Protein AF-0000000079570260 (afdb_homodimer)

Foldseek 3Di:
DPPPPAPPFKAKEKEFEPPDDPVLVVVFCVQQQVQVCVVCVSQWDDWDADPVRDIHDTGGNDDYFYWYDHQVLQLQLVVLQVVVVWDKDFDAPCVVVDDDDVVRVVVVVVDDSNPTRTRMMITMDTPVSNCVSCPPIGGDD/DPPLQAPPFKAKEKEFEPPDDPVLVVVFCVQQQVQVCVVCVSQWDDWDADPVRDTHDTGGNDDYFYWYDHQVLQLQLVVLQVVVVWDKDFDAPCVVVDDDDVVRVVVVVVDDSNPTRTRMMITMDTPVSNCVSCPPIGGDD

Solvent-accessible surface area (backbone atoms only — not comparable to full-atom values): 14491 Å² total; per-residue (Å²): 131,82,69,71,85,52,77,86,51,54,39,42,37,36,40,31,35,62,87,59,54,62,41,56,49,43,49,46,38,28,39,20,27,14,7,53,26,57,73,35,62,86,49,43,46,62,63,32,40,29,46,66,68,48,76,32,42,30,24,55,30,55,67,67,47,56,27,28,30,54,60,70,53,47,54,50,30,51,53,44,33,59,73,70,66,39,48,37,17,72,38,43,60,69,46,77,79,44,81,41,41,70,57,37,38,48,56,44,31,71,31,40,68,90,67,56,56,60,41,33,39,18,40,35,37,48,38,70,60,52,54,63,33,49,62,90,50,38,74,47,101,132,83,70,69,90,51,77,86,51,55,39,43,36,36,40,31,34,63,90,58,54,63,40,56,50,43,48,47,37,29,40,22,25,14,8,52,27,57,72,35,62,87,47,43,47,62,62,32,40,28,47,66,67,49,76,32,43,31,25,54,33,53,69,68,47,54,27,28,29,54,60,70,55,48,54,49,30,50,52,44,31,58,73,70,67,40,50,38,17,74,38,42,60,67,44,77,78,44,81,42,42,69,57,36,39,49,57,45,31,71,31,40,68,91,66,56,56,60,42,31,38,17,41,36,35,49,40,68,59,51,54,63,32,49,62,88,50,38,74,47,101

Sequence (282 aa):
MDEPRFPTNHKLVVVLREGLAGWQALNATAFLSSGLAAGRPDLIGEEYVDGSDQRYLAVFGQPVMVMSAPADLLRTIRERAVGRGLGVSIFIDDIFATGNDTDNRAAVAAVPSEALSIVGLGLVGPKNAVDKTTKGAQLYRMDEPRFPTNHKLVVVLREGLAGWQALNATAFLSSGLAAGRPDLIGEEYVDGSDQRYLAVFGQPVMVMSAPADLLRTIRERAVGRGLGVSIFIDDIFATGNDTDNRAAVAAVPSEALSIVGLGLVGPKNAVDKTTKGAQLYR

pLDDT: mean 94.76, std 12.57, range [26.16, 99.0]

Organism: NCBI:txid1891644

Structure (mmCIF, N/CA/C/O backbone):
data_AF-0000000079570260-model_v1
#
loop_
_entity.id
_entity.type
_entity.pdbx_description
1 polymer 'DUF2000 family protein'
#
loop_
_atom_site.group_PDB
_atom_site.id
_atom_site.type_symbol
_atom_site.label_atom_id
_atom_site.label_alt_id
_atom_site.label_comp_id
_atom_site.label_asym_id
_atom_site.label_entity_id
_atom_site.label_seq_id
_atom_site.pdbx_PDB_ins_code
_atom_site.Cartn_x
_atom_site.Cartn_y
_atom_site.Cartn_z
_atom_site.occupancy
_atom_site.B_iso_or_equiv
_atom_site.auth_seq_id
_atom_site.auth_comp_id
_atom_site.auth_asym_id
_atom_site.auth_atom_id
_atom_site.pdbx_PDB_model_num
ATOM 1 N N . MET A 1 1 ? -29.516 13.93 -2.547 1 26.16 1 MET A N 1
ATOM 2 C CA . MET A 1 1 ? -28.906 12.672 -2.117 1 26.16 1 MET A CA 1
ATOM 3 C C . MET A 1 1 ? -27.609 12.422 -2.855 1 26.16 1 MET A C 1
ATOM 5 O O . MET A 1 1 ? -27.594 12.305 -4.082 1 26.16 1 MET A O 1
ATOM 9 N N . ASP A 1 2 ? -26.359 12.969 -2.484 1 33.72 2 ASP A N 1
ATOM 10 C CA . ASP A 1 2 ? -25.109 13.219 -3.197 1 33.72 2 ASP A CA 1
ATOM 11 C C . ASP A 1 2 ? -24.562 11.93 -3.809 1 33.72 2 ASP A C 1
ATOM 13 O O . ASP A 1 2 ? -24.5 10.898 -3.139 1 33.72 2 ASP A O 1
ATOM 17 N N . GLU A 1 3 ? -24.734 11.695 -5.078 1 38.88 3 GLU A N 1
ATOM 18 C CA . GLU A 1 3 ? -24.266 10.555 -5.855 1 38.88 3 GLU A CA 1
ATOM 19 C C . GLU A 1 3 ? -22.891 10.102 -5.379 1 38.88 3 GLU A C 1
ATOM 21 O O . GLU A 1 3 ? -22.016 10.922 -5.117 1 38.88 3 GLU A O 1
ATOM 26 N N . PRO A 1 4 ? -22.797 8.883 -4.867 1 46.62 4 PRO A N 1
ATOM 27 C CA . PRO A 1 4 ? -21.5 8.414 -4.387 1 46.62 4 PRO A CA 1
ATOM 28 C C . PRO A 1 4 ? -20.375 8.688 -5.375 1 46.62 4 PRO A C 1
ATOM 30 O O . PRO A 1 4 ? -20.547 8.5 -6.582 1 46.62 4 PRO A O 1
ATOM 33 N N . ARG A 1 5 ? -19.609 9.719 -5.238 1 45.75 5 ARG A N 1
ATOM 34 C CA . ARG A 1 5 ? -18.578 10.211 -6.152 1 45.75 5 ARG A CA 1
ATOM 35 C C . ARG A 1 5 ? -17.781 9.062 -6.754 1 45.75 5 ARG A C 1
ATOM 37 O O . ARG A 1 5 ? -17.141 9.227 -7.797 1 45.75 5 ARG A O 1
ATOM 44 N N . PHE A 1 6 ? -17.531 8.008 -6.062 1 52.09 6 PHE A N 1
ATOM 45 C CA . PHE A 1 6 ? -16.812 6.875 -6.641 1 52.09 6 PHE A CA 1
ATOM 46 C C . PHE A 1 6 ? -17.781 5.766 -7.043 1 52.09 6 PHE A C 1
ATOM 48 O O . PHE A 1 6 ? -18.844 5.613 -6.445 1 52.09 6 PHE A O 1
ATOM 55 N N . PRO A 1 7 ? -17.625 5.195 -8.258 1 52.25 7 PRO A N 1
ATOM 56 C CA . PRO A 1 7 ? -18.484 4.043 -8.578 1 52.25 7 PRO A CA 1
ATOM 57 C C . PRO A 1 7 ? -18.547 3.027 -7.441 1 52.25 7 PRO A C 1
ATOM 59 O O . PRO A 1 7 ? -17.5 2.598 -6.93 1 52.25 7 PRO A O 1
ATOM 62 N N . THR A 1 8 ? -19.578 3.062 -6.609 1 62.19 8 THR A N 1
ATOM 63 C CA . THR A 1 8 ? -19.891 2.107 -5.551 1 62.19 8 THR A CA 1
ATOM 64 C C . THR A 1 8 ? -19.875 0.679 -6.09 1 62.19 8 THR A C 1
ATOM 66 O O . THR A 1 8 ? -20.172 -0.267 -5.359 1 62.19 8 THR A O 1
ATOM 69 N N . ASN A 1 9 ? -19.25 0.614 -7.266 1 82.75 9 ASN A N 1
ATOM 70 C CA . ASN A 1 9 ? -19.406 -0.7 -7.879 1 82.75 9 ASN A CA 1
ATOM 71 C C . ASN A 1 9 ? -18.109 -1.485 -7.879 1 82.75 9 ASN A C 1
ATOM 73 O O . ASN A 1 9 ? -18.078 -2.645 -8.297 1 82.75 9 ASN A O 1
ATOM 77 N N . HIS A 1 10 ? -17 -0.822 -7.328 1 92.5 10 HIS A N 1
ATOM 78 C CA . HIS A 1 10 ? -15.766 -1.589 -7.238 1 92.5 10 HIS A CA 1
ATOM 79 C C . HIS A 1 10 ? -15.266 -1.665 -5.801 1 92.5 10 HIS A C 1
ATOM 81 O O . HIS A 1 10 ? -15.602 -0.814 -4.977 1 92.5 10 HIS A O 1
ATOM 87 N N . LYS A 1 11 ? -14.594 -2.719 -5.594 1 96.06 11 LYS A N 1
ATOM 88 C CA . LYS A 1 11 ? -14.062 -3.004 -4.27 1 96.06 11 LYS A CA 1
ATOM 89 C C . LYS A 1 11 ? -12.562 -3.301 -4.332 1 96.06 11 LYS A C 1
ATOM 91 O O . LYS A 1 11 ? -12.102 -3.982 -5.246 1 96.06 11 LYS A O 1
ATOM 96 N N . LEU A 1 12 ? -11.742 -2.719 -3.391 1 98.25 12 LEU A N 1
ATOM 97 C CA . LEU A 1 12 ? -10.32 -2.971 -3.211 1 98.25 12 LEU A CA 1
ATOM 98 C C . LEU A 1 12 ? -10.07 -3.854 -1.993 1 98.25 12 LEU A C 1
ATOM 100 O O . LEU A 1 12 ? -10.508 -3.529 -0.887 1 98.25 12 LEU A O 1
ATOM 104 N N . VAL A 1 13 ? -9.367 -4.969 -2.174 1 98.88 13 VAL A N 1
ATOM 105 C CA . VAL A 1 13 ? -9.055 -5.867 -1.068 1 98.88 13 VAL A CA 1
ATOM 106 C C . VAL A 1 13 ? -7.582 -6.277 -1.138 1 98.88 13 VAL A C 1
ATOM 108 O O . VAL A 1 13 ? -7.062 -6.562 -2.219 1 98.88 13 VAL A O 1
ATOM 111 N N . VAL A 1 14 ? -6.891 -6.285 -0.077 1 98.94 14 VAL A N 1
ATOM 112 C CA . VAL A 1 14 ? -5.598 -6.934 0.119 1 98.94 14 VAL A CA 1
ATOM 113 C C . VAL A 1 14 ? -5.758 -8.141 1.042 1 98.94 14 VAL A C 1
ATOM 115 O O . VAL A 1 14 ? -6.32 -8.023 2.135 1 98.94 14 VAL A O 1
ATOM 118 N N . VAL A 1 15 ? -5.383 -9.258 0.607 1 98.94 15 VAL A N 1
ATOM 119 C CA . VAL A 1 15 ? -5.414 -10.461 1.436 1 98.94 15 VAL A CA 1
ATOM 120 C C . VAL A 1 15 ? -3.988 -10.953 1.684 1 98.94 15 VAL A C 1
ATOM 122 O O . VAL A 1 15 ? -3.256 -11.258 0.739 1 98.94 15 VAL A O 1
ATOM 125 N N . LEU A 1 16 ? -3.6 -11.102 2.934 1 98.94 16 LEU A N 1
ATOM 126 C CA . LEU A 1 16 ? -2.252 -11.484 3.332 1 98.94 16 LEU A CA 1
ATOM 127 C C . LEU A 1 16 ? -2.246 -12.883 3.947 1 98.94 16 LEU A C 1
ATOM 129 O O . LEU A 1 16 ? -3.195 -13.273 4.633 1 98.94 16 LEU A O 1
ATOM 133 N N . ARG A 1 17 ? -1.159 -13.562 3.691 1 98.94 17 ARG A N 1
ATOM 134 C CA . ARG A 1 17 ? -0.981 -14.859 4.336 1 98.94 17 ARG A CA 1
ATOM 135 C C . ARG A 1 17 ? -0.91 -14.711 5.852 1 98.94 17 ARG A C 1
ATOM 137 O O . ARG A 1 17 ? -0.261 -13.797 6.363 1 98.94 17 ARG A O 1
ATOM 144 N N . GLU A 1 18 ? -1.527 -15.594 6.547 1 98.62 18 GLU A N 1
ATOM 145 C CA . GLU A 1 18 ? -1.433 -15.633 8.008 1 98.62 18 GLU A CA 1
ATOM 146 C C . GLU A 1 18 ? 0.002 -15.891 8.453 1 98.62 18 GLU A C 1
ATOM 148 O O . GLU A 1 18 ? 0.759 -16.578 7.773 1 98.62 18 GLU A O 1
ATOM 153 N N . GLY A 1 19 ? 0.368 -15.328 9.57 1 97.5 19 GLY A N 1
ATOM 154 C CA . GLY A 1 19 ? 1.623 -15.68 10.219 1 97.5 19 GLY A CA 1
ATOM 155 C C . GLY A 1 19 ? 2.795 -14.844 9.734 1 97.5 19 GLY A C 1
ATOM 156 O O . GLY A 1 19 ? 3.943 -15.109 10.102 1 97.5 19 GLY A O 1
ATOM 157 N N . LEU A 1 20 ? 2.572 -13.828 8.992 1 97.94 20 LEU A N 1
ATOM 158 C CA . LEU A 1 20 ? 3.65 -12.969 8.516 1 97.94 20 LEU A CA 1
ATOM 159 C C . LEU A 1 20 ? 4.199 -12.109 9.648 1 97.94 20 LEU A C 1
ATOM 161 O O . LEU A 1 20 ? 3.438 -11.625 10.492 1 97.94 20 LEU A O 1
ATOM 165 N N . ALA A 1 21 ? 5.531 -11.898 9.633 1 97.19 21 ALA A N 1
ATOM 166 C CA . ALA A 1 21 ? 6.082 -10.828 10.469 1 97.19 21 ALA A CA 1
ATOM 167 C C . ALA A 1 21 ? 5.52 -9.469 10.055 1 97.19 21 ALA A C 1
ATOM 169 O O . ALA A 1 21 ? 5.121 -9.273 8.898 1 97.19 21 ALA A O 1
ATOM 170 N N . GLY A 1 22 ? 5.461 -8.484 10.992 1 96.88 22 GLY A N 1
ATOM 171 C CA . GLY A 1 22 ? 4.914 -7.168 10.727 1 96.88 22 GLY A CA 1
ATOM 172 C C . GLY A 1 22 ? 5.512 -6.508 9.492 1 96.88 22 GLY A C 1
ATOM 173 O O . GLY A 1 22 ? 4.781 -6.016 8.633 1 96.88 22 GLY A O 1
ATOM 174 N N . TRP A 1 23 ? 6.828 -6.504 9.43 1 97.12 23 TRP A N 1
ATOM 175 C CA . TRP A 1 23 ? 7.504 -5.844 8.32 1 97.12 23 TRP A CA 1
ATOM 176 C C . TRP A 1 23 ? 7.172 -6.531 6.996 1 97.12 23 TRP A C 1
ATOM 178 O O . TRP A 1 23 ? 7.074 -5.875 5.957 1 97.12 23 TRP A O 1
ATOM 188 N N . GLN A 1 24 ? 7.051 -7.848 6.973 1 98.12 24 GLN A N 1
ATOM 189 C CA . GLN A 1 24 ? 6.699 -8.586 5.758 1 98.12 24 GLN A CA 1
ATOM 190 C C . GLN A 1 24 ? 5.312 -8.188 5.262 1 98.12 24 GLN A C 1
ATOM 192 O O . GLN A 1 24 ? 5.121 -7.953 4.066 1 98.12 24 GLN A O 1
ATOM 197 N N . ALA A 1 25 ? 4.348 -8.156 6.207 1 98.69 25 ALA A N 1
ATOM 198 C CA . ALA A 1 25 ? 2.979 -7.777 5.871 1 98.69 25 ALA A CA 1
ATOM 199 C C . ALA A 1 25 ? 2.924 -6.363 5.297 1 98.69 25 ALA A C 1
ATOM 201 O O . ALA A 1 25 ? 2.232 -6.117 4.305 1 98.69 25 ALA A O 1
ATOM 202 N N . LEU A 1 26 ? 3.676 -5.496 5.871 1 98.81 26 LEU A N 1
ATOM 203 C CA . LEU A 1 26 ? 3.682 -4.105 5.438 1 98.81 26 LEU A CA 1
ATOM 204 C C . LEU A 1 26 ? 4.316 -3.967 4.059 1 98.81 26 LEU A C 1
ATOM 206 O O . LEU A 1 26 ? 3.791 -3.256 3.197 1 98.81 26 LEU A O 1
ATOM 210 N N . ASN A 1 27 ? 5.398 -4.605 3.793 1 98.19 27 ASN A N 1
ATOM 211 C CA . ASN A 1 27 ? 6.051 -4.566 2.488 1 98.19 27 ASN A CA 1
ATOM 212 C C . ASN A 1 27 ? 5.148 -5.129 1.395 1 98.19 27 ASN A C 1
ATOM 214 O O . ASN A 1 27 ? 4.949 -4.492 0.359 1 98.19 27 ASN A O 1
ATOM 218 N N . ALA A 1 28 ? 4.625 -6.273 1.65 1 98.81 28 ALA A N 1
ATOM 219 C CA . ALA A 1 28 ? 3.709 -6.871 0.684 1 98.81 28 ALA A CA 1
ATOM 220 C C . ALA A 1 28 ? 2.533 -5.941 0.397 1 98.81 28 ALA A C 1
ATOM 222 O O . ALA A 1 28 ? 2.156 -5.746 -0.761 1 98.81 28 ALA A O 1
ATOM 223 N N . THR A 1 29 ? 1.963 -5.375 1.468 1 98.94 29 THR A N 1
ATOM 224 C CA . THR A 1 29 ? 0.829 -4.469 1.318 1 98.94 29 THR A CA 1
ATOM 225 C C . THR A 1 29 ? 1.198 -3.281 0.438 1 98.94 29 THR A C 1
ATOM 227 O O . THR A 1 29 ? 0.415 -2.871 -0.422 1 98.94 29 THR A O 1
ATOM 230 N N . ALA A 1 30 ? 2.365 -2.74 0.663 1 98.88 30 ALA A N 1
ATOM 231 C CA . ALA A 1 30 ? 2.807 -1.604 -0.142 1 98.88 30 ALA A CA 1
ATOM 232 C C . ALA A 1 30 ? 2.842 -1.963 -1.625 1 98.88 30 ALA A C 1
ATOM 234 O O . ALA A 1 30 ? 2.279 -1.247 -2.457 1 98.88 30 ALA A O 1
ATOM 235 N N . PHE A 1 31 ? 3.428 -3.061 -1.997 1 98.81 31 PHE A N 1
ATOM 236 C CA . PHE A 1 31 ? 3.549 -3.484 -3.387 1 98.81 31 PHE A CA 1
ATOM 237 C C . PHE A 1 31 ? 2.182 -3.818 -3.973 1 98.81 31 PHE A C 1
ATOM 239 O O . PHE A 1 31 ? 1.839 -3.357 -5.062 1 98.81 31 PHE A O 1
ATOM 246 N N . LEU A 1 32 ? 1.412 -4.594 -3.232 1 98.94 32 LEU A N 1
ATOM 247 C CA . LEU A 1 32 ? 0.091 -4.988 -3.709 1 98.94 32 LEU A CA 1
ATOM 248 C C . LEU A 1 32 ? -0.778 -3.764 -3.977 1 98.94 32 LEU A C 1
ATOM 250 O O . LEU A 1 32 ? -1.44 -3.682 -5.012 1 98.94 32 LEU A O 1
ATOM 254 N N . SER A 1 33 ? -0.749 -2.818 -3.092 1 98.94 33 SER A N 1
ATOM 255 C CA . SER A 1 33 ? -1.555 -1.609 -3.219 1 98.94 33 SER A CA 1
ATOM 256 C C . SER A 1 33 ? -1.077 -0.746 -4.383 1 98.94 33 SER A C 1
ATOM 258 O O . SER A 1 33 ? -1.881 -0.082 -5.039 1 98.94 33 SER A O 1
ATOM 260 N N . SER A 1 34 ? 0.229 -0.729 -4.602 1 98.88 34 SER A N 1
ATOM 261 C CA . SER A 1 34 ? 0.742 0.024 -5.742 1 98.88 34 SER A CA 1
ATOM 262 C C . SER A 1 34 ? 0.159 -0.494 -7.055 1 98.88 34 SER A C 1
ATOM 264 O O . SER A 1 34 ? -0.178 0.292 -7.941 1 98.88 34 SER A O 1
ATOM 266 N N . GLY A 1 35 ? 0.102 -1.793 -7.176 1 98.81 35 GLY A N 1
ATOM 267 C CA . GLY A 1 35 ? -0.481 -2.389 -8.367 1 98.81 35 GLY A CA 1
ATOM 268 C C . GLY A 1 35 ? -1.947 -2.045 -8.547 1 98.81 35 GLY A C 1
ATOM 269 O O . GLY A 1 35 ? -2.385 -1.74 -9.656 1 98.81 35 GLY A O 1
ATOM 270 N N . LEU A 1 36 ? -2.709 -2.119 -7.445 1 98.81 36 LEU A N 1
ATOM 271 C CA . LEU A 1 36 ? -4.121 -1.762 -7.508 1 98.81 36 LEU A CA 1
ATOM 272 C C . LEU A 1 36 ? -4.297 -0.314 -7.953 1 98.81 36 LEU A C 1
ATOM 274 O O . LEU A 1 36 ? -5.117 -0.025 -8.828 1 98.81 36 LEU A O 1
ATOM 278 N N . ALA A 1 37 ? -3.512 0.564 -7.398 1 98.62 37 ALA A N 1
ATOM 279 C CA . ALA A 1 37 ? -3.594 1.987 -7.719 1 98.62 37 ALA A CA 1
ATOM 280 C C . ALA A 1 37 ? -3.193 2.246 -9.172 1 98.62 37 ALA A C 1
ATOM 282 O O . ALA A 1 37 ? -3.881 2.975 -9.891 1 98.62 37 ALA A O 1
ATOM 283 N N . ALA A 1 38 ? -2.104 1.691 -9.609 1 98.38 38 ALA A N 1
ATOM 284 C CA . ALA A 1 38 ? -1.61 1.886 -10.969 1 98.38 38 ALA A CA 1
ATOM 285 C C . ALA A 1 38 ? -2.559 1.262 -11.992 1 98.38 38 ALA A C 1
ATOM 287 O O . ALA A 1 38 ? -2.734 1.793 -13.094 1 98.38 38 ALA A O 1
ATOM 288 N N . GLY A 1 39 ? -3.129 0.202 -11.641 1 97.81 39 GLY A N 1
ATOM 289 C CA . GLY A 1 39 ? -4.012 -0.519 -12.539 1 97.81 39 GLY A CA 1
ATOM 290 C C . GLY A 1 39 ? -5.395 0.1 -12.641 1 97.81 39 GLY A C 1
ATOM 291 O O . GLY A 1 39 ? -6.129 -0.166 -13.594 1 97.81 39 GLY A O 1
ATOM 292 N N . ARG A 1 40 ? -5.777 0.843 -11.641 1 97.12 40 ARG A N 1
ATOM 293 C CA . ARG A 1 40 ? -7.098 1.46 -11.602 1 97.12 40 ARG A CA 1
ATOM 294 C C . ARG A 1 40 ? -7 2.936 -11.227 1 97.12 40 ARG A C 1
ATOM 296 O O . ARG A 1 40 ? -7.504 3.348 -10.18 1 97.12 40 ARG A O 1
ATOM 303 N N . PRO A 1 41 ? -6.484 3.734 -12.18 1 96.69 41 PRO A N 1
ATOM 304 C CA . PRO A 1 41 ? -6.363 5.164 -11.883 1 96.69 41 PRO A CA 1
ATOM 305 C C . PRO A 1 41 ? -7.715 5.828 -11.617 1 96.69 41 PRO A C 1
ATOM 307 O O . PRO A 1 41 ? -7.777 6.859 -10.945 1 96.69 41 PRO A O 1
ATOM 310 N N . ASP A 1 42 ? -8.742 5.184 -12.117 1 95.5 42 ASP A N 1
ATOM 311 C CA . ASP A 1 42 ? -10.094 5.711 -11.93 1 95.5 42 ASP A CA 1
ATOM 312 C C . ASP A 1 42 ? -10.539 5.594 -10.477 1 95.5 42 ASP A C 1
ATOM 314 O O . ASP A 1 42 ? -11.516 6.223 -10.062 1 95.5 42 ASP A O 1
ATOM 318 N N . LEU A 1 43 ? -9.812 4.879 -9.656 1 96.06 43 LEU A N 1
ATOM 319 C CA . LEU A 1 43 ? -10.18 4.688 -8.258 1 96.06 43 LEU A CA 1
ATOM 320 C C . LEU A 1 43 ? -9.359 5.602 -7.348 1 96.06 43 LEU A C 1
ATOM 322 O O . LEU A 1 43 ? -9.477 5.527 -6.121 1 96.06 43 LEU A O 1
ATOM 326 N N . ILE A 1 44 ? -8.555 6.402 -7.926 1 97.62 44 ILE A N 1
ATOM 327 C CA . ILE A 1 44 ? -7.789 7.395 -7.18 1 97.62 44 ILE A CA 1
ATOM 328 C C . ILE A 1 44 ? -8.617 8.664 -6.996 1 97.62 44 ILE A C 1
ATOM 330 O O . ILE A 1 44 ? -9.273 9.125 -7.934 1 97.62 44 ILE A O 1
ATOM 334 N N . GLY A 1 45 ? -8.578 9.172 -5.824 1 97.44 45 GLY A N 1
ATOM 335 C CA . GLY A 1 45 ? -9.367 10.344 -5.488 1 97.44 45 GLY A CA 1
ATOM 336 C C . GLY A 1 45 ? -8.703 11.648 -5.898 1 97.44 45 GLY A C 1
ATOM 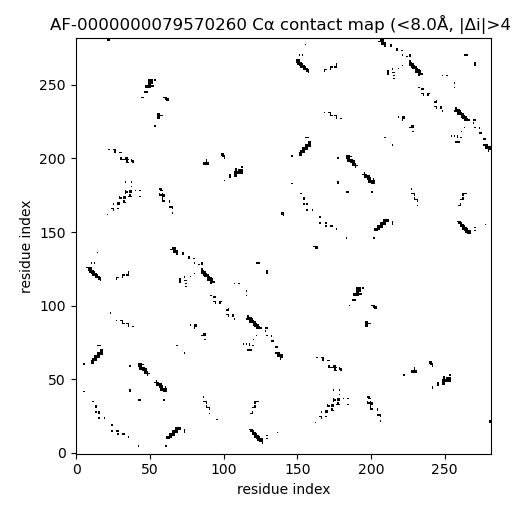337 O O . GLY A 1 45 ? -8.133 11.742 -6.988 1 97.44 45 GLY A O 1
ATOM 338 N N . GLU A 1 46 ? -8.891 12.656 -5.074 1 97.75 46 GLU A N 1
ATOM 339 C CA . GLU A 1 46 ? -8.312 13.977 -5.293 1 97.75 46 GLU A CA 1
ATOM 340 C C . GLU A 1 46 ? -7.18 14.258 -4.309 1 97.75 46 GLU A C 1
ATOM 342 O O . GLU A 1 46 ? -7.027 13.547 -3.314 1 97.75 46 GLU A O 1
ATOM 347 N N . GLU A 1 47 ? -6.43 15.219 -4.613 1 98.56 47 GLU A N 1
ATOM 348 C CA . GLU A 1 47 ? -5.332 15.625 -3.742 1 98.56 47 GLU A CA 1
ATOM 349 C C . GLU A 1 47 ? -5.848 16.047 -2.369 1 98.56 47 GLU A C 1
ATOM 351 O O . GLU A 1 47 ? -6.957 16.578 -2.25 1 98.56 47 GLU A O 1
ATOM 356 N N . TYR A 1 48 ? -5.016 15.812 -1.353 1 98.75 48 TYR A N 1
ATOM 357 C CA . TYR A 1 48 ? -5.297 16.297 -0.005 1 98.75 48 TYR A CA 1
ATOM 358 C C . TYR A 1 48 ? -4.691 17.672 0.22 1 98.75 48 TYR A C 1
ATOM 360 O O . TYR A 1 48 ? -3.572 17.938 -0.227 1 98.75 48 TYR A O 1
ATOM 368 N N . VAL A 1 49 ? -5.43 18.531 0.839 1 98.81 49 VAL A N 1
ATOM 369 C CA . VAL A 1 49 ? -4.965 19.859 1.244 1 98.81 49 VAL A CA 1
ATOM 370 C C . VAL A 1 49 ? -5.27 20.078 2.723 1 98.81 49 VAL A C 1
ATOM 372 O O . VAL A 1 49 ? -6.414 19.922 3.16 1 98.81 49 VAL A O 1
ATOM 375 N N . ASP A 1 50 ? -4.16 20.422 3.467 1 98.81 50 ASP A N 1
ATOM 376 C CA . ASP A 1 50 ? -4.434 20.594 4.891 1 98.81 50 ASP A CA 1
ATOM 377 C C . ASP A 1 50 ? -4.828 22.031 5.203 1 98.81 50 ASP A C 1
ATOM 379 O O . ASP A 1 50 ? -4.98 22.844 4.293 1 98.81 50 ASP A O 1
ATOM 383 N N . GLY A 1 51 ? -5.094 22.266 6.445 1 98.69 51 GLY A N 1
ATOM 384 C CA . GLY A 1 51 ? -5.594 23.562 6.867 1 98.69 51 GLY A CA 1
ATOM 385 C C . GLY A 1 51 ? -4.602 24.688 6.637 1 98.69 51 GLY A C 1
ATOM 386 O O . GLY A 1 51 ? -4.957 25.859 6.727 1 98.69 51 GLY A O 1
ATOM 387 N N . SER A 1 52 ? -3.383 24.422 6.383 1 98.69 52 SER A N 1
ATOM 388 C CA . SER A 1 52 ? -2.352 25.406 6.07 1 98.69 52 SER A CA 1
ATOM 389 C C . SER A 1 52 ? -2.096 25.484 4.57 1 98.69 52 SER A C 1
ATOM 391 O O . SER A 1 52 ? -1.046 25.969 4.137 1 98.69 52 SER A O 1
ATOM 393 N N . ASP A 1 53 ? -2.934 24.781 3.768 1 98.44 53 ASP A N 1
ATOM 394 C CA . ASP A 1 53 ? -2.926 24.781 2.309 1 98.44 53 ASP A CA 1
ATOM 395 C C . ASP A 1 53 ? -1.752 23.969 1.763 1 98.44 53 ASP A C 1
ATOM 397 O O . ASP A 1 53 ? -1.29 24.219 0.646 1 98.44 53 ASP A O 1
ATOM 401 N N . GLN A 1 54 ? -1.143 23.234 2.598 1 98.56 54 GLN A N 1
ATOM 402 C CA . GLN A 1 54 ? -0.158 22.266 2.098 1 98.56 54 GLN A CA 1
ATOM 403 C C . GLN A 1 54 ? -0.833 21.141 1.337 1 98.56 54 GLN A C 1
ATOM 405 O O . GLN A 1 54 ? -1.828 20.578 1.801 1 98.56 54 GLN A O 1
ATOM 410 N N . ARG A 1 55 ? -0.252 20.844 0.18 1 98.62 55 ARG A N 1
ATOM 411 C CA . ARG A 1 55 ? -0.852 19.844 -0.692 1 98.62 55 ARG A CA 1
ATOM 412 C C . ARG A 1 55 ? -0.137 18.5 -0.556 1 98.62 55 ARG A C 1
ATOM 414 O O . ARG A 1 55 ? 1.089 18.453 -0.436 1 98.62 55 ARG A O 1
ATOM 421 N N . TYR A 1 56 ? -0.853 17.438 -0.584 1 98.81 56 TYR A N 1
ATOM 422 C CA . TYR A 1 56 ? -0.396 16.047 -0.564 1 98.81 56 TYR A CA 1
ATOM 423 C C . TYR A 1 56 ? -0.984 15.266 -1.73 1 98.81 56 TYR A C 1
ATOM 425 O O . TYR A 1 56 ? -1.953 15.703 -2.355 1 98.81 56 TYR A O 1
ATOM 433 N N . LEU A 1 57 ? -0.421 14.188 -1.994 1 98.88 57 LEU A N 1
ATOM 434 C CA . LEU A 1 57 ? -0.817 13.344 -3.115 1 98.88 57 LEU A CA 1
ATOM 435 C C . LEU A 1 57 ? -2.236 12.82 -2.926 1 98.88 57 LEU A C 1
ATOM 437 O O . LEU A 1 57 ? -2.682 12.617 -1.795 1 98.88 57 LEU A O 1
ATOM 441 N N . ALA A 1 58 ? -2.945 12.594 -4.082 1 98.62 58 ALA A N 1
ATOM 442 C CA . ALA A 1 58 ? -4.199 11.844 -4.062 1 98.62 58 ALA A CA 1
ATOM 443 C C . ALA A 1 58 ? -3.953 10.367 -3.762 1 98.62 58 ALA A C 1
ATOM 445 O O . ALA A 1 58 ? -2.947 9.805 -4.195 1 98.62 58 ALA A O 1
ATOM 446 N N . VAL A 1 59 ? -4.828 9.766 -3.023 1 98.56 59 VAL A N 1
ATOM 447 C CA . VAL A 1 59 ? -4.754 8.344 -2.688 1 98.56 59 VAL A CA 1
ATOM 448 C C . VAL A 1 59 ? -6.051 7.648 -3.092 1 98.56 59 VAL A C 1
ATOM 450 O O . VAL A 1 59 ? -6.891 8.242 -3.775 1 98.56 59 VAL A O 1
ATOM 453 N N . PHE A 1 60 ? -6.18 6.34 -2.715 1 97.94 60 PHE A N 1
ATOM 454 C CA . PHE A 1 60 ? -7.41 5.617 -3.01 1 97.94 60 PHE A CA 1
ATOM 455 C C . PHE A 1 60 ? -8.633 6.438 -2.615 1 97.94 60 PHE A C 1
ATOM 457 O O . PHE A 1 60 ? -8.695 6.973 -1.505 1 97.94 60 PHE A O 1
ATOM 464 N N . GLY A 1 61 ? -9.594 6.543 -3.535 1 96.62 61 GLY A N 1
ATOM 465 C CA . GLY A 1 61 ? -10.836 7.246 -3.252 1 96.62 61 GLY A CA 1
ATOM 466 C C . GLY A 1 61 ? -11.875 6.367 -2.58 1 96.62 61 GLY A C 1
ATOM 467 O O . GLY A 1 61 ? -12.945 6.844 -2.209 1 96.62 61 GLY A O 1
ATOM 468 N N . GLN A 1 62 ? -11.539 5.125 -2.486 1 93.38 62 GLN A N 1
ATOM 469 C CA . GLN A 1 62 ? -12.383 4.133 -1.831 1 93.38 62 GLN A CA 1
ATOM 470 C C . GLN A 1 62 ? -11.609 3.377 -0.754 1 93.38 62 GLN A C 1
ATOM 472 O O . GLN A 1 62 ? -10.383 3.312 -0.793 1 93.38 62 GLN A O 1
ATOM 477 N N . PRO A 1 63 ? -12.398 2.771 0.223 1 94.81 63 PRO A N 1
ATOM 478 C CA . PRO A 1 63 ? -11.711 1.997 1.26 1 94.81 63 PRO A CA 1
ATOM 479 C C . PRO A 1 63 ? -10.992 0.772 0.701 1 94.81 63 PRO A C 1
ATOM 481 O O . PRO A 1 63 ? -11.367 0.262 -0.358 1 94.81 63 PRO A O 1
ATOM 484 N N . VAL A 1 64 ? -9.93 0.394 1.368 1 96.94 64 VAL A N 1
ATOM 485 C CA . VAL A 1 64 ? -9.266 -0.88 1.122 1 96.94 64 VAL A CA 1
ATOM 486 C C . VAL A 1 64 ? -9.531 -1.834 2.285 1 96.94 64 VAL A C 1
ATOM 488 O O . VAL A 1 64 ? -9.297 -1.487 3.445 1 96.94 64 VAL A O 1
ATOM 491 N N . MET A 1 65 ? -10.055 -2.959 1.979 1 97.38 65 MET A N 1
ATOM 492 C CA . MET A 1 65 ? -10.219 -3.99 2.998 1 97.38 65 MET A CA 1
ATOM 493 C C . MET A 1 65 ? -8.977 -4.871 3.088 1 97.38 65 MET A C 1
ATOM 495 O O . MET A 1 65 ? -8.531 -5.426 2.082 1 97.38 65 MET A O 1
ATOM 499 N N . VAL A 1 66 ? -8.375 -4.945 4.266 1 98.75 66 VAL A N 1
ATOM 500 C CA . VAL A 1 66 ? -7.215 -5.801 4.477 1 98.75 66 VAL A CA 1
ATOM 501 C C . VAL A 1 66 ? -7.629 -7.059 5.242 1 98.75 66 VAL A C 1
ATOM 503 O O . VAL A 1 66 ? -8.172 -6.969 6.348 1 98.75 66 VAL A O 1
ATOM 506 N N . MET A 1 67 ? -7.348 -8.18 4.637 1 98.88 67 MET A N 1
ATOM 507 C CA . MET A 1 67 ? -7.762 -9.469 5.18 1 98.88 67 MET A CA 1
ATOM 508 C C . MET A 1 67 ? -6.566 -10.414 5.312 1 98.88 67 MET A C 1
ATOM 510 O O . MET A 1 67 ? -5.465 -10.094 4.859 1 98.88 67 MET A O 1
ATOM 514 N N . SER A 1 68 ? -6.766 -11.516 5.973 1 98.88 68 SER A N 1
ATOM 515 C CA . SER A 1 68 ? -5.777 -12.586 6.074 1 98.88 68 SER A CA 1
ATOM 516 C C . SER A 1 68 ? -6.398 -13.945 5.758 1 98.88 68 SER A C 1
ATOM 518 O O . SER A 1 68 ? -7.605 -14.141 5.934 1 98.88 68 SER A O 1
ATOM 520 N N . ALA A 1 69 ? -5.652 -14.812 5.246 1 98.88 69 ALA A N 1
ATOM 521 C CA . ALA A 1 69 ? -6.07 -16.172 4.91 1 98.88 69 ALA A CA 1
ATOM 522 C C . ALA A 1 69 ? -4.898 -17.141 5.016 1 98.88 69 ALA A C 1
ATOM 524 O O . ALA A 1 69 ? -3.74 -16.75 4.852 1 98.88 69 ALA A O 1
ATOM 525 N N . PRO A 1 70 ? -5.172 -18.469 5.34 1 98.81 70 PRO A N 1
ATOM 526 C CA . PRO A 1 70 ? -4.105 -19.469 5.234 1 98.81 70 PRO A CA 1
ATOM 527 C C . PRO A 1 70 ? -3.637 -19.672 3.795 1 98.81 70 PRO A C 1
ATOM 529 O O . PRO A 1 70 ? -4.34 -19.297 2.852 1 98.81 70 PRO A O 1
ATOM 532 N N . ALA A 1 71 ? -2.502 -20.266 3.641 1 98.56 71 ALA A N 1
ATOM 533 C CA . ALA A 1 71 ? -1.823 -20.406 2.354 1 98.56 71 ALA A CA 1
ATOM 534 C C . ALA A 1 71 ? -2.713 -21.109 1.335 1 98.56 71 ALA A C 1
ATOM 536 O O . ALA A 1 71 ? -2.764 -20.719 0.167 1 98.56 71 ALA A O 1
ATOM 537 N N . ASP A 1 72 ? -3.371 -22.156 1.729 1 98.5 72 ASP A N 1
ATOM 538 C CA . ASP A 1 72 ? -4.199 -22.922 0.796 1 98.5 72 ASP A CA 1
ATOM 539 C C . ASP A 1 72 ? -5.379 -22.078 0.301 1 98.5 72 ASP A C 1
ATOM 541 O O . ASP A 1 72 ? -5.73 -22.125 -0.879 1 98.5 72 ASP A O 1
ATOM 545 N N . LEU A 1 73 ? -5.965 -21.328 1.207 1 98.81 73 LEU A N 1
ATOM 546 C CA . LEU A 1 73 ? -7.07 -20.469 0.797 1 98.81 73 LEU A CA 1
ATOM 547 C C . LEU A 1 73 ? -6.574 -19.344 -0.114 1 98.81 73 LEU A C 1
ATOM 549 O O . LEU A 1 73 ? -7.277 -18.938 -1.041 1 98.81 73 LEU A O 1
ATOM 553 N N . LEU A 1 74 ? -5.379 -18.797 0.085 1 98.88 74 LEU A N 1
ATOM 554 C CA . LEU A 1 74 ? -4.824 -17.781 -0.808 1 98.88 74 LEU A CA 1
ATOM 555 C C . LEU A 1 74 ? -4.719 -18.312 -2.232 1 98.88 74 LEU A C 1
ATOM 557 O O . LEU A 1 74 ? -4.988 -17.594 -3.193 1 98.88 74 LEU A O 1
ATOM 561 N N . ARG A 1 75 ? -4.281 -19.531 -2.371 1 98.62 75 ARG A N 1
ATOM 562 C CA . ARG A 1 75 ? -4.215 -20.141 -3.697 1 98.62 75 ARG A CA 1
ATOM 563 C C . ARG A 1 75 ? -5.594 -20.203 -4.34 1 98.62 75 ARG A C 1
ATOM 565 O O . ARG A 1 75 ? -5.754 -19.875 -5.516 1 98.62 75 ARG A O 1
ATOM 572 N N . THR A 1 76 ? -6.547 -20.594 -3.529 1 98.81 76 THR A N 1
ATOM 573 C CA . THR A 1 76 ? -7.93 -20.656 -3.996 1 98.81 76 THR A CA 1
ATOM 574 C C . THR A 1 76 ? -8.422 -19.281 -4.414 1 98.81 76 THR A C 1
ATOM 576 O O . THR A 1 76 ? -9.055 -19.125 -5.461 1 98.81 76 THR A O 1
ATOM 579 N N . ILE A 1 77 ? -8.164 -18.297 -3.592 1 98.94 77 ILE A N 1
ATOM 580 C CA . ILE A 1 77 ? -8.57 -16.922 -3.867 1 98.94 77 ILE A CA 1
ATOM 581 C C . ILE A 1 77 ? -7.938 -16.453 -5.176 1 98.94 77 ILE A C 1
ATOM 583 O O . ILE A 1 77 ? -8.602 -15.812 -5.996 1 98.94 77 ILE A O 1
ATOM 587 N N . ARG A 1 78 ? -6.664 -16.734 -5.344 1 98.88 78 ARG A N 1
ATOM 588 C CA . ARG A 1 78 ? -6.016 -16.375 -6.598 1 98.88 78 ARG A CA 1
ATOM 589 C C . ARG A 1 78 ? -6.746 -16.984 -7.789 1 98.88 78 ARG A C 1
ATOM 591 O O . ARG A 1 78 ? -7.043 -16.297 -8.766 1 98.88 78 ARG A O 1
ATOM 598 N N . GLU A 1 79 ? -7.012 -18.266 -7.73 1 98.62 79 GLU A N 1
ATOM 599 C CA . GLU A 1 79 ? -7.691 -18.969 -8.812 1 98.62 79 GLU A CA 1
ATOM 600 C C . GLU A 1 79 ? -9.055 -18.359 -9.102 1 98.62 79 GLU A C 1
ATOM 602 O O . GLU A 1 79 ? -9.406 -18.125 -10.258 1 98.62 79 GLU A O 1
ATOM 607 N N . ARG A 1 80 ? -9.797 -18.125 -8.07 1 98.81 80 ARG A N 1
ATOM 608 C CA . ARG A 1 80 ? -11.109 -17.516 -8.211 1 98.81 80 ARG A CA 1
ATOM 609 C C . ARG A 1 80 ? -11.008 -16.141 -8.867 1 98.81 80 ARG A C 1
ATOM 611 O O . ARG A 1 80 ? -11.789 -15.805 -9.758 1 98.81 80 ARG A O 1
ATOM 618 N N . ALA A 1 81 ? -10.07 -15.312 -8.398 1 98.88 81 ALA A N 1
ATOM 619 C CA . ALA A 1 81 ? -9.906 -13.945 -8.867 1 98.88 81 ALA A CA 1
ATOM 620 C C . ALA A 1 81 ? -9.594 -13.914 -10.359 1 98.88 81 ALA A C 1
ATOM 622 O O . ALA A 1 81 ? -10.203 -13.156 -11.117 1 98.88 81 ALA A O 1
ATOM 623 N N . VAL A 1 82 ? -8.617 -14.727 -10.766 1 98.38 82 VAL A N 1
ATOM 624 C CA . VAL A 1 82 ? -8.227 -14.812 -12.172 1 98.38 82 VAL A CA 1
ATOM 625 C C . VAL A 1 82 ? -9.406 -15.32 -13 1 98.38 82 VAL A C 1
ATOM 627 O O . VAL A 1 82 ? -9.688 -14.781 -14.078 1 98.38 82 VAL A O 1
ATOM 630 N N . GLY A 1 83 ? -10.07 -16.312 -12.5 1 98.06 83 GLY A N 1
ATOM 631 C CA . GLY A 1 83 ? -11.211 -16.875 -13.203 1 98.06 83 GLY A CA 1
ATOM 632 C C . GLY A 1 83 ? -12.336 -15.891 -13.406 1 98.06 83 GLY A C 1
ATOM 633 O O . GLY A 1 83 ? -13.07 -15.969 -14.398 1 98.06 83 GLY A O 1
ATOM 634 N N . ARG A 1 84 ? -12.5 -14.953 -12.539 1 97.88 84 ARG A N 1
ATOM 635 C CA . ARG A 1 84 ? -13.578 -13.977 -12.594 1 97.88 84 ARG A CA 1
ATOM 636 C C . ARG A 1 84 ? -13.133 -12.719 -13.336 1 97.88 84 ARG A C 1
ATOM 638 O O . ARG A 1 84 ? -13.898 -11.75 -13.438 1 97.88 84 ARG A O 1
ATOM 645 N N . GLY A 1 85 ? -11.867 -12.656 -13.758 1 97.94 85 GLY A N 1
ATOM 646 C CA . GLY A 1 85 ? -11.352 -11.531 -14.516 1 97.94 85 GLY A CA 1
ATOM 647 C C . GLY A 1 85 ? -11.078 -10.312 -13.656 1 97.94 85 GLY A C 1
ATOM 648 O O . GLY A 1 85 ? -11.125 -9.18 -14.141 1 97.94 85 GLY A O 1
ATOM 649 N N . LEU A 1 86 ? -10.883 -10.469 -12.383 1 98.56 86 LEU A N 1
ATOM 650 C CA . LEU A 1 86 ? -10.523 -9.359 -11.5 1 98.56 86 LEU A CA 1
ATOM 651 C C . LEU A 1 86 ? -9.117 -8.859 -11.797 1 98.56 86 LEU A C 1
ATOM 653 O O . LEU A 1 86 ? -8.312 -9.578 -12.391 1 98.56 86 LEU A O 1
ATOM 657 N N . GLY A 1 87 ? -8.844 -7.555 -11.484 1 98.62 87 GLY A N 1
ATOM 658 C CA . GLY A 1 87 ? -7.457 -7.133 -11.344 1 98.62 87 GLY A CA 1
ATOM 659 C C . GLY A 1 87 ? -6.762 -7.762 -10.148 1 98.62 87 GLY A C 1
ATOM 660 O O . GLY A 1 87 ? -7.301 -7.77 -9.039 1 98.62 87 GLY A O 1
ATOM 661 N N . VAL A 1 88 ? -5.586 -8.32 -10.422 1 98.94 88 VAL A N 1
ATOM 662 C CA . VAL A 1 88 ? -4.883 -9.039 -9.359 1 98.94 88 VAL A CA 1
ATOM 663 C C . VAL A 1 88 ? -3.426 -8.586 -9.305 1 98.94 88 VAL A C 1
ATOM 665 O O . VAL A 1 88 ? -2.709 -8.672 -10.305 1 98.94 88 VAL A O 1
ATOM 668 N N . SER A 1 89 ? -2.965 -8.102 -8.211 1 98.94 89 SER A N 1
ATOM 669 C CA . SER A 1 89 ? -1.54 -8.008 -7.91 1 98.94 89 SER A CA 1
ATOM 670 C C . SER A 1 89 ? -1.093 -9.156 -7.008 1 98.94 89 SER A C 1
ATOM 672 O O . SER A 1 89 ? -1.885 -9.672 -6.219 1 98.94 89 SER A O 1
ATOM 674 N N . ILE A 1 90 ? 0.161 -9.5 -7.082 1 98.94 90 ILE A N 1
ATOM 675 C CA . ILE A 1 90 ? 0.614 -10.695 -6.379 1 98.94 90 ILE A CA 1
ATOM 676 C C . ILE A 1 90 ? 1.978 -10.438 -5.742 1 98.94 90 ILE A C 1
ATOM 678 O O . ILE A 1 90 ? 2.795 -9.695 -6.297 1 98.94 90 ILE A O 1
ATOM 682 N N . PHE A 1 91 ? 2.232 -10.969 -4.602 1 98.88 91 PHE A N 1
ATOM 683 C CA . PHE A 1 91 ? 3.496 -10.992 -3.877 1 98.88 91 PHE A CA 1
ATOM 684 C C . PHE A 1 91 ? 3.795 -12.391 -3.355 1 98.88 91 PHE A C 1
ATOM 686 O O . PHE A 1 91 ? 2.986 -12.977 -2.631 1 98.88 91 PHE A O 1
ATOM 693 N N . ILE A 1 92 ? 4.945 -12.898 -3.748 1 98.88 92 ILE A N 1
ATOM 694 C CA . ILE A 1 92 ? 5.285 -14.25 -3.314 1 98.88 92 ILE A CA 1
ATOM 695 C C . ILE A 1 92 ? 6.535 -14.211 -2.436 1 98.88 92 ILE A C 1
ATOM 697 O O . ILE A 1 92 ? 7.238 -13.203 -2.396 1 98.88 92 ILE A O 1
ATOM 701 N N . ASP A 1 93 ? 6.887 -15.312 -1.747 1 98.62 93 ASP A N 1
ATOM 702 C CA . ASP A 1 93 ? 7.969 -15.406 -0.772 1 98.62 93 ASP A CA 1
ATOM 703 C C . ASP A 1 93 ? 9.305 -14.992 -1.389 1 98.62 93 ASP A C 1
ATOM 705 O O . ASP A 1 93 ? 10.086 -14.273 -0.76 1 98.62 93 ASP A O 1
ATOM 709 N N . ASP A 1 94 ? 9.555 -15.406 -2.602 1 97.62 94 ASP A N 1
ATOM 710 C CA . ASP A 1 94 ? 10.859 -15.227 -3.234 1 97.62 94 ASP A CA 1
ATOM 711 C C . ASP A 1 94 ? 11.172 -13.742 -3.422 1 97.62 94 ASP A C 1
ATOM 713 O O . ASP A 1 94 ? 12.336 -13.367 -3.568 1 97.62 94 ASP A O 1
ATOM 717 N N . ILE A 1 95 ? 10.156 -12.93 -3.422 1 97.38 95 ILE A N 1
ATOM 718 C CA . ILE A 1 95 ? 10.328 -11.508 -3.691 1 97.38 95 ILE A CA 1
ATOM 719 C C . ILE A 1 95 ? 11.031 -10.836 -2.512 1 97.38 95 ILE A C 1
ATOM 721 O O . ILE A 1 95 ? 1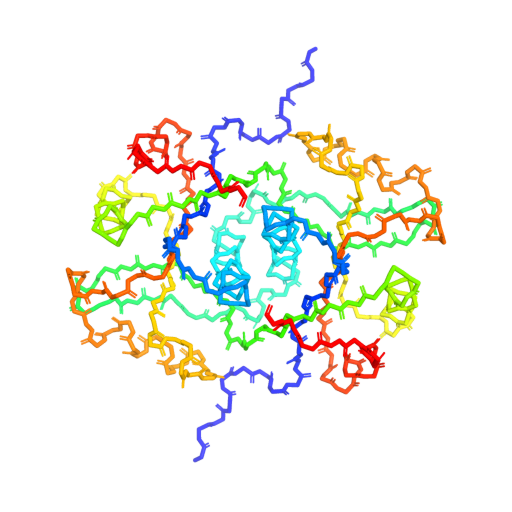1.742 -9.844 -2.686 1 97.38 95 ILE A O 1
ATOM 725 N N . PHE A 1 96 ? 10.914 -11.414 -1.289 1 96.56 96 PHE A N 1
ATOM 726 C CA . PHE A 1 96 ? 11.602 -10.852 -0.134 1 96.56 96 PHE A CA 1
ATOM 727 C C . PHE A 1 96 ? 13.117 -10.922 -0.316 1 96.56 96 PHE A C 1
ATOM 729 O O . PHE A 1 96 ? 13.859 -10.18 0.324 1 96.56 96 PHE A O 1
ATOM 736 N N . ALA A 1 97 ? 13.555 -11.812 -1.176 1 94.25 97 ALA A N 1
ATOM 737 C CA . ALA A 1 97 ? 14.984 -12.086 -1.309 1 94.25 97 ALA A CA 1
ATOM 738 C C . ALA A 1 97 ? 15.586 -11.336 -2.494 1 94.25 97 ALA A C 1
ATOM 740 O O . ALA A 1 97 ? 16.781 -11.445 -2.771 1 94.25 97 ALA A O 1
ATOM 741 N N . THR A 1 98 ? 14.719 -10.625 -3.215 1 90.88 98 THR A N 1
ATOM 742 C CA . THR A 1 98 ? 15.188 -9.875 -4.375 1 90.88 98 THR A CA 1
ATOM 743 C C . THR A 1 98 ? 15.133 -8.375 -4.109 1 90.88 98 THR A C 1
ATOM 745 O O . THR A 1 98 ? 14.625 -7.941 -3.074 1 90.88 98 THR A O 1
ATOM 748 N N . GLY A 1 99 ? 15.734 -7.594 -4.996 1 86.88 99 GLY A N 1
ATOM 749 C CA . GLY A 1 99 ? 15.828 -6.168 -4.73 1 86.88 99 GLY A CA 1
ATOM 750 C C . GLY A 1 99 ? 15.508 -5.312 -5.938 1 86.88 99 GLY A C 1
ATOM 751 O O . GLY A 1 99 ? 15.805 -4.117 -5.953 1 86.88 99 GLY A O 1
ATOM 752 N N . ASN A 1 100 ? 15.031 -6.004 -7.027 1 91.94 100 ASN A N 1
ATOM 753 C CA . ASN A 1 100 ? 14.688 -5.258 -8.234 1 91.94 100 ASN A CA 1
ATOM 754 C C . ASN A 1 100 ? 13.562 -5.934 -9.008 1 91.94 100 ASN A C 1
ATOM 756 O O . ASN A 1 100 ? 13.367 -7.145 -8.898 1 91.94 100 ASN A O 1
ATOM 760 N N . ASP A 1 101 ? 12.992 -5.137 -9.773 1 95.44 101 ASP A N 1
ATOM 761 C CA . ASP A 1 101 ? 11.773 -5.516 -10.477 1 95.44 101 ASP A CA 1
ATOM 762 C C . ASP A 1 101 ? 12.023 -6.703 -11.406 1 95.44 101 ASP A C 1
ATOM 764 O O . ASP A 1 101 ? 11.195 -7.613 -11.492 1 95.44 101 ASP A O 1
ATOM 768 N N . THR A 1 102 ? 13.086 -6.672 -12.141 1 96.38 102 THR A N 1
ATOM 769 C CA . THR A 1 102 ? 13.414 -7.742 -13.078 1 96.38 102 THR A CA 1
ATOM 770 C C . THR A 1 102 ? 13.5 -9.086 -12.359 1 96.38 102 THR A C 1
ATOM 772 O O . THR A 1 102 ? 12.883 -10.062 -12.789 1 96.38 102 THR A O 1
ATOM 775 N N . ASP A 1 103 ? 14.219 -9.094 -11.234 1 97.06 103 ASP A N 1
ATOM 776 C CA . ASP A 1 103 ? 14.375 -10.32 -10.469 1 97.06 103 ASP A CA 1
ATOM 777 C C . ASP A 1 103 ? 13.047 -10.75 -9.844 1 97.06 103 ASP A C 1
ATOM 779 O O . ASP A 1 103 ? 12.758 -11.945 -9.75 1 97.06 103 ASP A O 1
ATOM 783 N N . ASN A 1 104 ? 12.242 -9.828 -9.352 1 97.81 104 ASN A N 1
ATOM 784 C CA . ASN A 1 104 ? 10.93 -10.141 -8.812 1 97.81 104 ASN A CA 1
ATOM 785 C C . ASN A 1 104 ? 10.047 -10.844 -9.844 1 97.81 104 ASN A C 1
ATOM 787 O O . ASN A 1 104 ? 9.453 -11.883 -9.555 1 97.81 104 ASN A O 1
ATOM 791 N N . ARG A 1 105 ? 10 -10.289 -11.031 1 98.44 105 ARG A N 1
ATOM 792 C CA . ARG A 1 105 ? 9.18 -10.859 -12.102 1 98.44 105 ARG A CA 1
ATOM 793 C C . ARG A 1 105 ? 9.703 -12.227 -12.516 1 98.44 105 ARG A C 1
ATOM 795 O O . ARG A 1 105 ? 8.922 -13.133 -12.812 1 98.44 105 ARG A O 1
ATOM 802 N N . ALA A 1 106 ? 11 -12.352 -12.523 1 98.44 106 ALA A N 1
ATOM 803 C CA . ALA A 1 106 ? 11.594 -13.641 -12.867 1 98.44 106 ALA A CA 1
ATOM 804 C C . ALA A 1 106 ? 11.195 -14.719 -11.859 1 98.44 106 ALA A C 1
ATOM 806 O O . ALA A 1 106 ? 10.961 -15.867 -12.227 1 98.44 106 ALA A O 1
ATOM 807 N N . ALA A 1 107 ? 11.195 -14.344 -10.57 1 98.44 107 ALA A N 1
ATOM 808 C CA . ALA A 1 107 ? 10.797 -15.289 -9.523 1 98.44 107 ALA A CA 1
ATOM 809 C C . ALA A 1 107 ? 9.375 -15.781 -9.742 1 98.44 107 ALA A C 1
ATOM 811 O O . ALA A 1 107 ? 9.094 -16.984 -9.609 1 98.44 107 ALA A O 1
ATOM 812 N N . VAL A 1 108 ? 8.461 -14.922 -10.07 1 98.69 108 VAL A N 1
ATOM 813 C CA . VAL A 1 108 ? 7.066 -15.281 -10.305 1 98.69 108 VAL A CA 1
ATOM 814 C C . VAL A 1 108 ? 6.953 -16.125 -11.57 1 98.69 108 VAL A C 1
ATOM 816 O O . VAL A 1 108 ? 6.203 -17.094 -11.609 1 98.69 108 VAL A O 1
ATOM 819 N N . ALA A 1 109 ? 7.711 -15.781 -12.586 1 98.75 109 ALA A N 1
ATOM 820 C CA . ALA A 1 109 ? 7.668 -16.469 -13.875 1 98.75 109 ALA A CA 1
ATOM 821 C C . ALA A 1 109 ? 8.234 -17.875 -13.766 1 98.75 109 ALA A C 1
ATOM 823 O O . ALA A 1 109 ? 7.938 -18.734 -14.602 1 98.75 109 ALA A O 1
ATOM 824 N N . ALA A 1 110 ? 9.016 -18.109 -12.781 1 98.5 110 ALA A N 1
ATOM 825 C CA . ALA A 1 110 ? 9.75 -19.359 -12.648 1 98.5 110 ALA A CA 1
ATOM 826 C C . ALA A 1 110 ? 8.844 -20.484 -12.133 1 98.5 110 ALA A C 1
ATOM 828 O O . ALA A 1 110 ? 9.211 -21.656 -12.172 1 98.5 110 ALA A O 1
ATOM 829 N N . VAL A 1 111 ? 7.684 -20.172 -11.688 1 98.06 111 VAL A N 1
ATOM 830 C CA . VAL A 1 111 ? 6.863 -21.156 -11.008 1 98.06 111 VAL A CA 1
ATOM 831 C C . VAL A 1 111 ? 5.457 -21.172 -11.602 1 98.06 111 VAL A C 1
ATOM 833 O O . VAL A 1 111 ? 4.891 -20.109 -11.883 1 98.06 111 VAL A O 1
ATOM 836 N N . PRO A 1 112 ? 4.93 -22.375 -11.867 1 98.62 112 PRO A N 1
ATOM 837 C CA . PRO A 1 112 ? 3.541 -22.422 -12.32 1 98.62 112 PRO A CA 1
ATOM 838 C C . PRO A 1 112 ? 2.561 -21.875 -11.281 1 98.62 112 PRO A C 1
ATOM 840 O O . PRO A 1 112 ? 2.889 -21.812 -10.094 1 98.62 112 PRO A O 1
ATOM 843 N N . SER A 1 113 ? 1.345 -21.547 -11.68 1 98.38 113 SER A N 1
ATOM 844 C CA . SER A 1 113 ? 0.355 -20.891 -10.828 1 98.38 113 SER A CA 1
ATOM 845 C C . SER A 1 113 ? 0.131 -21.672 -9.539 1 98.38 113 SER A C 1
ATOM 847 O O . SER A 1 113 ? 0.06 -21.094 -8.461 1 98.38 113 SER A O 1
ATOM 849 N N . GLU A 1 114 ? 0.041 -22.969 -9.656 1 97.31 114 GLU A N 1
ATOM 850 C CA . GLU A 1 114 ? -0.345 -23.812 -8.531 1 97.31 114 GLU A CA 1
ATOM 851 C C . GLU A 1 114 ? 0.794 -23.953 -7.52 1 97.31 114 GLU A C 1
ATOM 853 O O . GLU A 1 114 ? 0.586 -24.406 -6.398 1 97.31 114 GLU A O 1
ATOM 858 N N . ALA A 1 115 ? 1.994 -23.547 -7.91 1 98.12 115 ALA A N 1
ATOM 859 C CA . ALA A 1 115 ? 3.166 -23.719 -7.055 1 98.12 115 ALA A CA 1
ATOM 860 C C . ALA A 1 115 ? 3.602 -22.391 -6.453 1 98.12 115 ALA A C 1
ATOM 862 O O . ALA A 1 115 ? 4.594 -22.328 -5.723 1 98.12 115 ALA A O 1
ATOM 863 N N . LEU A 1 116 ? 2.887 -21.344 -6.789 1 98.69 116 LEU A N 1
ATOM 864 C CA . LEU A 1 116 ? 3.223 -20.031 -6.23 1 98.69 116 LEU A CA 1
ATOM 865 C C . LEU A 1 116 ? 3.117 -20.047 -4.711 1 98.69 116 LEU A C 1
ATOM 867 O O . LEU A 1 116 ? 2.109 -20.5 -4.156 1 98.69 116 LEU A O 1
ATOM 871 N N . SER A 1 117 ? 4.195 -19.641 -3.998 1 98.69 117 SER A N 1
ATOM 872 C CA . SER A 1 117 ? 4.164 -19.406 -2.557 1 98.69 117 SER A CA 1
ATOM 873 C C . SER A 1 117 ? 3.668 -18 -2.234 1 98.69 117 SER A C 1
ATOM 875 O O . SER A 1 117 ? 4.465 -17.125 -1.916 1 98.69 117 SER A O 1
ATOM 877 N N . ILE A 1 118 ? 2.365 -17.875 -2.217 1 98.88 118 ILE A N 1
ATOM 878 C CA . ILE A 1 118 ? 1.738 -16.562 -2.186 1 98.88 118 ILE A CA 1
ATOM 879 C C . ILE A 1 118 ? 1.816 -15.992 -0.772 1 98.88 118 ILE A C 1
ATOM 881 O O . ILE A 1 118 ? 1.386 -16.625 0.19 1 98.88 118 ILE A O 1
ATOM 885 N N . VAL A 1 119 ? 2.395 -14.82 -0.666 1 98.94 119 VAL A N 1
ATOM 886 C CA . VAL A 1 119 ? 2.43 -14.031 0.558 1 98.94 119 VAL A CA 1
ATOM 887 C C . VAL A 1 119 ? 1.171 -13.172 0.651 1 98.94 119 VAL A C 1
ATOM 889 O O . VAL A 1 119 ? 0.605 -13 1.734 1 98.94 119 VAL A O 1
ATOM 892 N N . GLY A 1 120 ? 0.777 -12.609 -0.479 1 98.94 120 GLY A N 1
ATOM 893 C CA . GLY A 1 120 ? -0.425 -11.789 -0.502 1 98.94 120 GLY A CA 1
ATOM 894 C C . GLY A 1 120 ? -0.944 -11.531 -1.904 1 98.94 120 GLY A C 1
ATOM 895 O O . GLY A 1 120 ? -0.232 -11.758 -2.887 1 98.94 120 GLY A O 1
ATOM 896 N N . LEU A 1 121 ? -2.18 -11.086 -1.984 1 99 121 LEU A N 1
ATOM 897 C CA . LEU A 1 121 ? -2.887 -10.688 -3.197 1 99 121 LEU A CA 1
ATOM 898 C C . LEU A 1 121 ? -3.57 -9.344 -3.008 1 99 121 LEU A C 1
ATOM 900 O O . LEU A 1 121 ? -4.117 -9.062 -1.938 1 99 121 LEU A O 1
ATOM 904 N N . GLY A 1 122 ? -3.494 -8.523 -3.963 1 98.94 122 GLY A N 1
ATOM 905 C CA . GLY A 1 122 ? -4.414 -7.406 -4.129 1 98.94 122 GLY A CA 1
ATOM 906 C C . GLY A 1 122 ? -5.492 -7.668 -5.16 1 98.94 122 GLY A C 1
ATOM 907 O O . GLY A 1 122 ? -5.207 -8.164 -6.254 1 98.94 122 GLY A O 1
ATOM 908 N N . LEU A 1 123 ? -6.676 -7.34 -4.844 1 98.94 123 LEU A N 1
ATOM 909 C CA . LEU A 1 123 ? -7.812 -7.605 -5.723 1 98.94 123 LEU A CA 1
ATOM 910 C C . LEU A 1 123 ? -8.609 -6.328 -5.973 1 98.94 123 LEU A C 1
ATOM 912 O O . LEU A 1 123 ? -8.836 -5.539 -5.055 1 98.94 123 LEU A O 1
ATOM 916 N N . VAL A 1 124 ? -9.078 -6.18 -7.199 1 98.75 124 VAL A N 1
ATOM 917 C CA . VAL A 1 124 ? -9.961 -5.062 -7.516 1 98.75 124 VAL A CA 1
ATOM 918 C C . VAL A 1 124 ? -10.953 -5.477 -8.594 1 98.75 124 VAL A C 1
ATOM 920 O O . VAL A 1 124 ? -10.594 -6.176 -9.547 1 98.75 124 VAL A O 1
ATOM 923 N N . GLY A 1 125 ? -12.117 -5.141 -8.5 1 97.81 125 GLY A N 1
ATOM 924 C CA . GLY A 1 125 ? -13.195 -5.426 -9.43 1 97.81 125 GLY A CA 1
ATOM 925 C C . GLY A 1 125 ? -14.57 -5.18 -8.836 1 97.81 125 GLY A C 1
ATOM 926 O O . GLY A 1 125 ? -14.703 -4.5 -7.816 1 97.81 125 GLY A O 1
ATOM 927 N N . PRO A 1 126 ? -15.641 -5.668 -9.586 1 96.81 126 PRO A N 1
ATOM 928 C CA . PRO A 1 126 ? -16.984 -5.512 -9.047 1 96.81 126 PRO A CA 1
ATOM 929 C C . PRO A 1 126 ? -17.141 -6.078 -7.637 1 96.81 126 PRO A C 1
ATOM 931 O O . PRO A 1 126 ? -16.609 -7.152 -7.34 1 96.81 126 PRO A O 1
ATOM 934 N N . LYS A 1 127 ? -17.859 -5.34 -6.785 1 96.31 127 LYS A N 1
ATOM 935 C CA . LYS A 1 127 ? -17.984 -5.629 -5.359 1 96.31 127 LYS A CA 1
ATOM 936 C C . LYS A 1 127 ? -18.438 -7.07 -5.129 1 96.31 127 LYS A C 1
ATOM 938 O O . LYS A 1 127 ? -17.812 -7.801 -4.355 1 96.31 127 LYS A O 1
ATOM 943 N N . ASN A 1 128 ? -19.469 -7.5 -5.824 1 96.06 128 ASN A N 1
ATOM 944 C CA . ASN A 1 128 ? -19.984 -8.844 -5.637 1 96.06 128 ASN A CA 1
ATOM 945 C C . ASN A 1 128 ? -18.953 -9.906 -5.988 1 96.06 128 ASN A C 1
ATOM 947 O O . ASN A 1 128 ? -18.812 -10.906 -5.285 1 96.06 128 ASN A O 1
ATOM 951 N N . ALA A 1 129 ? -18.281 -9.703 -7.043 1 98.06 129 ALA A N 1
ATOM 952 C CA . ALA A 1 129 ? -17.25 -10.648 -7.477 1 98.06 129 ALA A CA 1
ATOM 953 C C . ALA A 1 129 ? -16.109 -10.719 -6.465 1 98.06 129 ALA A C 1
ATOM 955 O O . ALA A 1 129 ? -15.625 -11.812 -6.141 1 98.06 129 ALA A O 1
ATOM 956 N N . VAL A 1 130 ? -15.672 -9.594 -5.945 1 98.62 130 VAL A N 1
ATOM 957 C CA . VAL A 1 130 ? -14.578 -9.562 -4.977 1 98.62 130 VAL A CA 1
ATOM 958 C C . VAL A 1 130 ? -15.023 -10.234 -3.678 1 98.62 130 VAL A C 1
ATOM 960 O O . VAL A 1 130 ? -14.273 -11.016 -3.088 1 98.62 130 VAL A O 1
ATOM 963 N N . ASP A 1 131 ? -16.297 -9.977 -3.275 1 97.88 131 ASP A N 1
ATOM 964 C CA . ASP A 1 131 ? -16.828 -10.586 -2.059 1 97.88 131 ASP A CA 1
ATOM 965 C C . ASP A 1 131 ? -16.859 -12.109 -2.174 1 97.88 131 ASP A C 1
ATOM 967 O O . ASP A 1 131 ? -16.438 -12.82 -1.251 1 97.88 131 ASP A O 1
ATOM 971 N N . LYS A 1 132 ? -17.266 -12.586 -3.277 1 98.38 132 LYS A N 1
ATOM 972 C CA . LYS A 1 132 ? -17.312 -14.023 -3.508 1 98.38 132 LYS A CA 1
ATOM 973 C C . LYS A 1 132 ? -15.906 -14.625 -3.564 1 98.38 132 LYS A C 1
ATOM 975 O O . LYS A 1 132 ? -15.68 -15.734 -3.082 1 98.38 132 LYS A O 1
ATOM 980 N N . THR A 1 133 ? -15.023 -13.922 -4.141 1 98.81 133 THR A N 1
ATOM 981 C CA . THR A 1 133 ? -13.648 -14.367 -4.336 1 98.81 133 THR A CA 1
ATOM 982 C C . THR A 1 133 ? -12.938 -14.531 -2.996 1 98.81 133 THR A C 1
ATOM 984 O O . THR A 1 133 ? -12.125 -15.438 -2.826 1 98.81 133 THR A O 1
ATOM 987 N N . THR A 1 134 ? -13.25 -13.688 -2.006 1 98.88 134 THR A N 1
ATOM 988 C CA . THR A 1 134 ? -12.492 -13.648 -0.76 1 98.88 134 THR A CA 1
ATOM 989 C C . THR A 1 134 ? -13.219 -14.406 0.345 1 98.88 134 THR A C 1
ATOM 991 O O . THR A 1 134 ? -12.867 -14.281 1.521 1 98.88 134 THR A O 1
ATOM 994 N N . LYS A 1 135 ? -14.242 -15.117 -0.084 1 98.62 135 LYS A N 1
ATOM 995 C CA . LYS A 1 135 ? -14.969 -15.898 0.909 1 98.62 135 LYS A CA 1
ATOM 996 C C . LYS A 1 135 ? -14.023 -16.797 1.704 1 98.62 135 LYS A C 1
ATOM 998 O O . LYS A 1 135 ? -13.188 -17.484 1.126 1 98.62 135 LYS A O 1
ATOM 1003 N N . GLY A 1 136 ? -14.148 -16.781 3.08 1 98.69 136 GLY A N 1
ATOM 1004 C CA . GLY A 1 136 ? -13.328 -17.578 3.975 1 98.69 136 GLY A CA 1
ATOM 1005 C C . GLY A 1 136 ? -12.188 -16.797 4.594 1 98.69 136 GLY A C 1
ATOM 1006 O O . GLY A 1 136 ? -11.633 -17.203 5.621 1 98.69 136 GLY A O 1
ATOM 1007 N N . ALA A 1 137 ? -11.742 -15.758 3.926 1 98.75 137 ALA A N 1
ATOM 1008 C CA . ALA A 1 137 ? -10.711 -14.891 4.504 1 98.75 137 ALA A CA 1
ATOM 1009 C C . ALA A 1 137 ? -11.266 -14.094 5.68 1 98.75 137 ALA A C 1
ATOM 1011 O O . ALA A 1 137 ? -12.477 -13.891 5.789 1 98.75 137 ALA A O 1
ATOM 1012 N N . GLN A 1 138 ? -10.352 -13.672 6.543 1 98.5 138 GLN A N 1
ATOM 1013 C CA . GLN A 1 138 ? -10.734 -12.938 7.742 1 98.5 138 GLN A CA 1
ATOM 1014 C C . GLN A 1 138 ? -10.195 -11.508 7.715 1 98.5 138 GLN A C 1
ATOM 1016 O O . GLN A 1 138 ? -9.102 -11.266 7.203 1 98.5 138 GLN A O 1
ATOM 1021 N N . LEU A 1 139 ? -11.008 -10.594 8.266 1 97.25 139 LEU A N 1
ATOM 1022 C CA . LEU A 1 139 ? -10.484 -9.242 8.414 1 97.25 139 LEU A CA 1
ATOM 1023 C C . LEU A 1 139 ? -9.195 -9.25 9.227 1 97.25 139 LEU A C 1
ATOM 1025 O O . LEU A 1 139 ? -9.086 -9.945 10.234 1 97.25 139 LEU A O 1
ATOM 1029 N N . TYR A 1 140 ? -8.258 -8.5 8.766 1 96.88 140 TYR A N 1
ATOM 1030 C CA . TYR A 1 140 ? -6.992 -8.445 9.492 1 96.88 140 TYR A CA 1
ATOM 1031 C C . TYR A 1 140 ? -7.172 -7.773 10.844 1 96.88 140 TYR A C 1
ATOM 1033 O O . TYR A 1 140 ? -7.883 -6.773 10.961 1 96.88 140 TYR A O 1
ATOM 1041 N N . ARG A 1 141 ? -6.641 -8.352 11.836 1 87.19 141 ARG A N 1
ATOM 1042 C CA . ARG A 1 141 ? -6.766 -7.793 13.18 1 87.19 141 ARG A CA 1
ATOM 1043 C C . ARG A 1 141 ? -5.426 -7.25 13.672 1 87.19 141 ARG A C 1
ATOM 1045 O O . ARG A 1 141 ? -4.367 -7.746 13.281 1 87.19 141 ARG A O 1
ATOM 1052 N N . MET B 1 1 ? 26.672 -4.121 -19 1 26.98 1 MET B N 1
ATOM 1053 C CA . MET B 1 1 ? 26.328 -3.656 -17.656 1 26.98 1 MET B CA 1
ATOM 1054 C C . MET B 1 1 ? 24.922 -3.061 -17.625 1 26.98 1 MET B C 1
ATOM 1056 O O . MET B 1 1 ? 24.656 -2.07 -18.312 1 26.98 1 MET B O 1
ATOM 1060 N N . ASP B 1 2 ? 23.766 -3.812 -17.516 1 34.19 2 ASP B N 1
ATOM 1061 C CA . ASP B 1 2 ? 22.359 -3.535 -17.859 1 34.19 2 ASP B CA 1
ATOM 1062 C C . ASP B 1 2 ? 21.859 -2.307 -17.109 1 34.19 2 ASP B C 1
ATOM 1064 O O . ASP B 1 2 ? 22.031 -2.197 -15.891 1 34.19 2 ASP B O 1
ATOM 1068 N N . GLU B 1 3 ? 21.812 -1.175 -17.734 1 41.06 3 GLU B N 1
ATOM 1069 C CA . GLU B 1 3 ? 21.297 0.089 -17.203 1 41.06 3 GLU B CA 1
ATOM 1070 C C . GLU B 1 3 ? 20.109 -0.139 -16.266 1 41.06 3 GLU B C 1
ATOM 1072 O O . GLU B 1 3 ? 19.219 -0.932 -16.562 1 41.06 3 GLU B O 1
ATOM 1077 N N . PRO B 1 4 ? 20.281 0.227 -15.008 1 48.91 4 PRO B N 1
ATOM 1078 C CA . PRO B 1 4 ? 19.172 0.026 -14.07 1 48.91 4 PRO B CA 1
ATOM 1079 C C . PRO B 1 4 ? 17.828 0.501 -14.625 1 48.91 4 PRO B C 1
ATOM 1081 O O . PRO B 1 4 ? 17.766 1.555 -15.266 1 48.91 4 PRO B O 1
ATOM 1084 N N . ARG B 1 5 ? 16.953 -0.36 -15.102 1 47.31 5 ARG B N 1
ATOM 1085 C CA . ARG B 1 5 ? 15.695 -0.083 -15.781 1 47.31 5 ARG B CA 1
ATOM 1086 C C . ARG B 1 5 ? 14.945 1.051 -15.094 1 47.31 5 ARG B C 1
ATOM 1088 O O . ARG B 1 5 ? 14.094 1.702 -15.711 1 47.31 5 ARG B O 1
ATOM 1095 N N . PHE B 1 6 ? 15.109 1.216 -13.828 1 54.22 6 PHE B N 1
ATOM 1096 C CA . PHE B 1 6 ? 14.43 2.307 -13.141 1 54.22 6 PHE B CA 1
ATOM 1097 C C . PHE B 1 6 ? 15.422 3.389 -12.734 1 54.22 6 PHE B C 1
ATOM 1099 O O . PHE B 1 6 ? 16.594 3.104 -12.492 1 54.22 6 PHE B O 1
ATOM 1106 N N . PRO B 1 7 ? 15.094 4.688 -12.961 1 53.06 7 PRO B N 1
ATOM 1107 C CA . PRO B 1 7 ? 16.016 5.707 -12.461 1 53.06 7 PRO B CA 1
ATOM 1108 C C . PRO B 1 7 ? 16.453 5.449 -11.016 1 53.06 7 PRO B C 1
ATOM 1110 O O . PRO B 1 7 ? 15.617 5.234 -10.141 1 53.06 7 PRO B O 1
ATOM 1113 N N . THR B 1 8 ? 17.625 4.965 -10.789 1 63.47 8 THR B N 1
ATOM 1114 C CA . THR B 1 8 ? 18.266 4.723 -9.5 1 63.47 8 THR B CA 1
ATOM 1115 C C . THR B 1 8 ? 18.328 6.004 -8.672 1 63.47 8 THR B C 1
ATOM 1117 O O . THR B 1 8 ? 18.844 6.008 -7.559 1 63.47 8 THR B O 1
ATOM 1120 N N . ASN B 1 9 ? 17.5 6.938 -9.172 1 84.06 9 ASN B N 1
ATOM 1121 C CA . ASN B 1 9 ? 17.703 8.219 -8.508 1 84.06 9 ASN B CA 1
ATOM 1122 C C . ASN B 1 9 ? 16.5 8.594 -7.637 1 84.06 9 ASN B C 1
ATOM 1124 O O . ASN B 1 9 ? 16.5 9.633 -6.984 1 84.06 9 ASN B O 1
ATOM 1128 N N . HIS B 1 10 ? 15.469 7.652 -7.586 1 92.81 10 HIS B N 1
ATOM 1129 C CA . HIS B 1 10 ? 14.352 7.941 -6.695 1 92.81 10 HIS B CA 1
ATOM 1130 C C . HIS B 1 10 ? 14.18 6.844 -5.648 1 92.81 10 HIS B C 1
ATOM 1132 O O . HIS B 1 10 ? 14.602 5.707 -5.863 1 92.81 10 HIS B O 1
ATOM 1138 N N . LYS B 1 11 ? 13.664 7.305 -4.582 1 96.12 11 LYS B N 1
ATOM 1139 C CA . LYS B 1 11 ? 13.453 6.422 -3.439 1 96.12 11 LYS B CA 1
ATOM 1140 C C . LYS B 1 11 ? 12.016 6.508 -2.936 1 96.12 11 LYS B C 1
ATOM 1142 O O . LYS B 1 11 ? 11.438 7.594 -2.881 1 96.12 11 LYS B O 1
ATOM 1147 N N . LEU B 1 12 ? 11.359 5.332 -2.631 1 98.31 12 LEU B N 1
ATOM 1148 C CA . LEU B 1 12 ? 10.039 5.211 -2.025 1 98.31 12 LEU B CA 1
ATOM 1149 C C . LEU B 1 12 ? 10.148 4.816 -0.557 1 98.31 12 LEU B C 1
ATOM 1151 O O . LEU B 1 12 ? 10.773 3.805 -0.226 1 98.31 12 LEU B O 1
ATOM 1155 N N . VAL B 1 13 ? 9.539 5.602 0.334 1 98.88 13 VAL B N 1
ATOM 1156 C CA . VAL B 1 13 ? 9.562 5.297 1.761 1 98.88 13 VAL B CA 1
ATOM 1157 C C . VAL B 1 13 ? 8.164 5.461 2.35 1 98.88 13 VAL B C 1
ATOM 1159 O O . VAL B 1 13 ? 7.457 6.418 2.021 1 98.88 13 VAL B O 1
ATOM 1162 N N . VAL B 1 14 ? 7.727 4.582 3.158 1 98.94 14 VAL B N 1
ATOM 1163 C CA . VAL B 1 14 ? 6.578 4.711 4.047 1 98.94 14 VAL B CA 1
ATOM 1164 C C . VAL B 1 14 ? 7.051 4.793 5.496 1 98.94 14 VAL B C 1
ATOM 1166 O O . VAL B 1 14 ? 7.82 3.939 5.953 1 98.94 14 VAL B O 1
ATOM 1169 N N . VAL B 1 15 ? 6.707 5.812 6.168 1 98.94 15 VAL B N 1
ATOM 1170 C CA . VAL B 1 15 ? 7.035 5.945 7.582 1 98.94 15 VAL B CA 1
ATOM 1171 C C . VAL B 1 15 ? 5.758 5.93 8.414 1 98.94 15 VAL B C 1
ATOM 1173 O O . VAL B 1 15 ? 4.875 6.77 8.227 1 98.94 15 VAL B O 1
ATOM 1176 N N . LEU B 1 16 ? 5.656 5.027 9.367 1 98.94 16 LEU B N 1
ATOM 1177 C CA . LEU B 1 16 ? 4.473 4.832 10.195 1 98.94 16 LEU B CA 1
ATOM 1178 C C . LEU B 1 16 ? 4.738 5.25 11.641 1 98.94 16 LEU B C 1
ATOM 1180 O O . LEU B 1 16 ? 5.848 5.066 12.148 1 98.94 16 LEU B O 1
ATOM 1184 N N . ARG B 1 17 ? 3.699 5.781 12.227 1 98.94 17 ARG B N 1
ATOM 1185 C CA . ARG B 1 17 ? 3.795 6.102 13.648 1 98.94 17 ARG B CA 1
ATOM 1186 C C . ARG B 1 17 ? 4.031 4.844 14.477 1 98.94 17 ARG B C 1
ATOM 1188 O O . ARG B 1 17 ? 3.418 3.803 14.227 1 98.94 17 ARG B O 1
ATOM 1195 N N . GLU B 1 18 ? 4.871 4.934 15.445 1 98.62 18 GLU B N 1
ATOM 1196 C CA . GLU B 1 18 ? 5.09 3.834 16.391 1 98.62 18 GLU B CA 1
ATOM 1197 C C . GLU B 1 18 ? 3.818 3.51 17.156 1 98.62 18 GLU B C 1
ATOM 1199 O O . GLU B 1 18 ? 3.008 4.398 17.438 1 98.62 18 GLU B O 1
ATOM 1204 N N . GLY B 1 19 ? 3.643 2.266 17.484 1 97.56 19 GLY B N 1
ATOM 1205 C CA . GLY B 1 19 ? 2.596 1.87 18.422 1 97.56 19 GLY B CA 1
ATOM 1206 C C . GLY B 1 19 ? 1.27 1.589 17.734 1 97.56 19 GLY B C 1
ATOM 1207 O O . GLY B 1 19 ? 0.258 1.368 18.406 1 97.56 19 GLY B O 1
ATOM 1208 N N . LEU B 1 20 ? 1.221 1.521 16.453 1 97.94 20 LEU B N 1
ATOM 1209 C CA . LEU B 1 20 ? -0.014 1.223 15.742 1 97.94 20 LEU B CA 1
ATOM 1210 C C . LEU B 1 20 ? -0.387 -0.248 15.891 1 97.94 20 LEU B C 1
ATOM 1212 O O . LEU B 1 20 ? 0.486 -1.119 15.875 1 97.94 20 LEU B O 1
ATOM 1216 N N . ALA B 1 21 ? -1.705 -0.504 16.016 1 97.19 21 ALA B N 1
ATOM 1217 C CA . ALA B 1 21 ? -2.17 -1.875 15.812 1 97.19 21 ALA B CA 1
ATOM 1218 C C . ALA B 1 21 ? -1.848 -2.369 14.406 1 97.19 21 ALA B C 1
ATOM 1220 O O . ALA B 1 21 ? -1.726 -1.57 13.477 1 97.19 21 ALA B O 1
ATOM 1221 N N . GLY B 1 22 ? -1.689 -3.703 14.211 1 96.88 22 GLY B N 1
ATOM 1222 C CA . GLY B 1 22 ? -1.348 -4.289 12.922 1 96.88 22 GLY B CA 1
ATOM 1223 C C . GLY B 1 22 ? -2.26 -3.83 11.797 1 96.88 22 GLY B C 1
ATOM 1224 O O . GLY B 1 22 ? -1.787 -3.41 10.742 1 96.88 22 GLY B O 1
ATOM 1225 N N . TRP B 1 23 ? -3.551 -3.914 12.039 1 97.06 23 TRP B N 1
ATOM 1226 C CA . TRP B 1 23 ? -4.516 -3.553 11.008 1 97.06 23 TRP B CA 1
ATOM 1227 C C . TRP B 1 23 ? -4.41 -2.074 10.656 1 97.06 23 TRP B C 1
ATOM 1229 O O . TRP B 1 23 ? -4.598 -1.688 9.5 1 97.06 23 TRP B O 1
ATOM 1239 N N . GLN B 1 24 ? -4.148 -1.2 11.609 1 98.19 24 GLN B N 1
ATOM 1240 C CA . GLN B 1 24 ? -3.992 0.229 11.359 1 98.19 24 GLN B CA 1
ATOM 1241 C C . GLN B 1 24 ? -2.793 0.499 10.461 1 98.19 24 GLN B C 1
ATOM 1243 O O . GLN B 1 24 ? -2.885 1.284 9.508 1 98.19 24 GLN B O 1
ATOM 1248 N N . ALA B 1 25 ? -1.664 -0.157 10.797 1 98.69 25 ALA B N 1
ATOM 1249 C CA . ALA B 1 25 ? -0.443 -0.003 10.016 1 98.69 25 ALA B CA 1
ATOM 1250 C C . ALA B 1 25 ? -0.658 -0.459 8.57 1 98.69 25 ALA B C 1
ATOM 1252 O O . ALA B 1 25 ? -0.227 0.212 7.633 1 98.69 25 ALA B O 1
ATOM 1253 N N . LEU B 1 26 ? -1.352 -1.527 8.43 1 98.81 26 LEU B N 1
ATOM 1254 C CA . LEU B 1 26 ? -1.59 -2.09 7.102 1 98.81 26 LEU B CA 1
ATOM 1255 C C . LEU B 1 26 ? -2.514 -1.189 6.289 1 98.81 26 LEU B C 1
ATOM 1257 O O . LEU B 1 26 ? -2.26 -0.937 5.109 1 98.81 26 LEU B O 1
ATOM 1261 N N . ASN B 1 27 ? -3.561 -0.694 6.84 1 98.19 27 ASN B N 1
ATOM 1262 C CA . ASN B 1 27 ? -4.477 0.208 6.152 1 98.19 27 ASN B CA 1
ATOM 1263 C C . ASN B 1 27 ? -3.779 1.495 5.723 1 98.19 27 ASN B C 1
ATOM 1265 O O . ASN B 1 27 ? -3.873 1.899 4.562 1 98.19 27 ASN B O 1
ATOM 1269 N N . ALA B 1 28 ? -3.105 2.088 6.648 1 98.81 28 ALA B N 1
ATOM 1270 C CA . ALA B 1 28 ? -2.359 3.299 6.316 1 98.81 28 ALA B CA 1
ATOM 1271 C C . ALA B 1 28 ? -1.372 3.045 5.184 1 98.81 28 ALA B C 1
ATOM 1273 O O . ALA B 1 28 ? -1.272 3.844 4.25 1 98.81 28 ALA B O 1
ATOM 1274 N N . THR B 1 29 ? -0.644 1.924 5.285 1 98.94 29 THR B N 1
ATOM 1275 C CA . THR B 1 29 ? 0.336 1.575 4.262 1 98.94 29 THR B CA 1
ATOM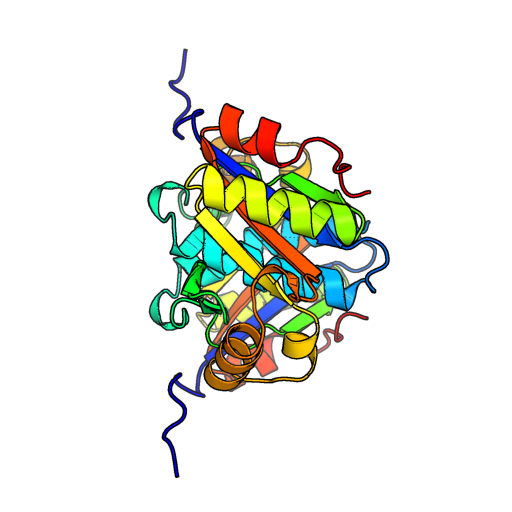 1276 C C . THR B 1 29 ? -0.331 1.452 2.895 1 98.94 29 THR B C 1
ATOM 1278 O O . THR B 1 29 ? 0.205 1.928 1.892 1 98.94 29 THR B O 1
ATOM 1281 N N . ALA B 1 30 ? -1.47 0.814 2.861 1 98.88 30 ALA B N 1
ATOM 1282 C CA . ALA B 1 30 ? -2.186 0.659 1.598 1 98.88 30 ALA B CA 1
ATOM 1283 C C . ALA B 1 30 ? -2.502 2.016 0.976 1 98.88 30 ALA B C 1
ATOM 1285 O O . ALA B 1 30 ? -2.205 2.254 -0.197 1 98.88 30 ALA B O 1
ATOM 1286 N N . PHE B 1 31 ? -3.049 2.941 1.716 1 98.81 31 PHE B N 1
ATOM 1287 C CA . PHE B 1 31 ? -3.422 4.262 1.221 1 98.81 31 PHE B CA 1
ATOM 1288 C C . PHE B 1 31 ? -2.186 5.059 0.825 1 98.81 31 PHE B C 1
ATOM 1290 O O . PHE B 1 31 ? -2.131 5.633 -0.266 1 98.81 31 PHE B O 1
ATOM 1297 N N . LEU B 1 32 ? -1.196 5.066 1.702 1 98.94 32 LEU B N 1
ATOM 1298 C CA . LEU B 1 32 ? 0.025 5.816 1.43 1 98.94 32 LEU B CA 1
ATOM 1299 C C . LEU B 1 32 ? 0.688 5.328 0.147 1 98.94 32 LEU B C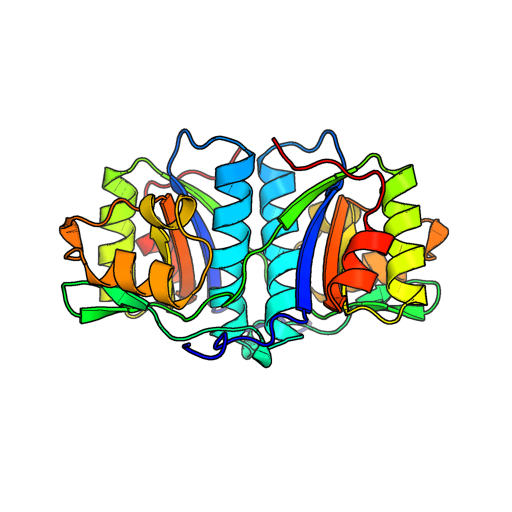 1
ATOM 1301 O O . LEU B 1 32 ? 1.102 6.133 -0.69 1 98.94 32 LEU B O 1
ATOM 1305 N N . SER B 1 33 ? 0.757 4.043 -0.025 1 98.94 33 SER B N 1
ATOM 1306 C CA . SER B 1 33 ? 1.392 3.451 -1.198 1 98.94 33 SER B CA 1
ATOM 1307 C C . SER B 1 33 ? 0.592 3.74 -2.465 1 98.94 33 SER B C 1
ATOM 1309 O O . SER B 1 33 ? 1.166 3.902 -3.543 1 98.94 33 SER B O 1
ATOM 1311 N N . SER B 1 34 ? -0.725 3.773 -2.336 1 98.88 34 SER B N 1
ATOM 1312 C CA . SER B 1 34 ? -1.543 4.113 -3.494 1 98.88 34 SER B CA 1
ATOM 1313 C C . SER B 1 34 ? -1.203 5.504 -4.02 1 98.88 34 SER B C 1
ATOM 1315 O O . SER B 1 34 ? -1.146 5.719 -5.234 1 98.88 34 SER B O 1
ATOM 1317 N N . GLY B 1 35 ? -1.04 6.43 -3.119 1 98.81 35 GLY B N 1
ATOM 1318 C CA . GLY B 1 35 ? -0.668 7.781 -3.514 1 98.81 35 GLY B CA 1
ATOM 1319 C C . GLY B 1 35 ? 0.682 7.848 -4.203 1 98.81 35 GLY B C 1
ATOM 1320 O O . GLY B 1 35 ? 0.838 8.547 -5.203 1 98.81 35 GLY B O 1
ATOM 1321 N N . LEU B 1 36 ? 1.658 7.129 -3.631 1 98.81 36 LEU B N 1
ATOM 1322 C CA . LEU B 1 36 ? 2.98 7.09 -4.246 1 98.81 36 LEU B CA 1
ATOM 1323 C C . LEU B 1 36 ? 2.908 6.527 -5.66 1 98.81 36 LEU B C 1
ATOM 1325 O O . LEU B 1 36 ? 3.49 7.094 -6.59 1 98.81 36 LEU B O 1
ATOM 1329 N N . ALA B 1 37 ? 2.174 5.469 -5.82 1 98.69 37 ALA B N 1
ATOM 1330 C CA . ALA B 1 37 ? 2.035 4.816 -7.121 1 98.69 37 ALA B CA 1
ATOM 1331 C C . ALA B 1 37 ? 1.311 5.719 -8.117 1 98.69 37 ALA B C 1
ATOM 1333 O O . ALA B 1 37 ? 1.747 5.871 -9.258 1 98.69 37 ALA B O 1
ATOM 1334 N N . ALA B 1 38 ? 0.225 6.297 -7.73 1 98.38 38 ALA B N 1
ATOM 1335 C CA . ALA B 1 38 ? -0.564 7.164 -8.602 1 98.38 38 ALA B CA 1
ATOM 1336 C C . ALA B 1 38 ? 0.205 8.438 -8.945 1 98.38 38 ALA B C 1
ATOM 1338 O O . ALA B 1 38 ? 0.089 8.953 -10.055 1 98.38 38 ALA B O 1
ATOM 1339 N N . GLY B 1 39 ? 0.946 8.898 -8.039 1 97.88 39 GLY B N 1
ATOM 1340 C CA . GLY B 1 39 ? 1.688 10.141 -8.227 1 97.88 39 GLY B CA 1
ATOM 1341 C C . GLY B 1 39 ? 2.943 9.961 -9.055 1 97.88 39 GLY B C 1
ATOM 1342 O O . GLY B 1 39 ? 3.482 10.93 -9.594 1 97.88 39 GLY B O 1
ATOM 1343 N N . ARG B 1 40 ? 3.449 8.758 -9.094 1 97.19 40 ARG B N 1
ATOM 1344 C CA . ARG B 1 40 ? 4.676 8.469 -9.828 1 97.19 40 ARG B CA 1
ATOM 1345 C C . ARG B 1 40 ? 4.512 7.23 -10.703 1 97.19 40 ARG B C 1
ATOM 1347 O O . ARG B 1 40 ? 5.184 6.215 -10.492 1 97.19 40 ARG B O 1
ATOM 1354 N N . PRO B 1 41 ? 3.729 7.402 -11.781 1 96.69 41 PRO B N 1
ATOM 1355 C CA . PRO B 1 41 ? 3.523 6.254 -12.664 1 96.69 41 PRO B CA 1
ATOM 1356 C C . PRO B 1 41 ? 4.82 5.762 -13.305 1 96.69 41 PRO B C 1
ATOM 1358 O O . PRO B 1 41 ? 4.918 4.598 -13.703 1 96.69 41 PRO B O 1
ATOM 1361 N N . ASP B 1 42 ? 5.789 6.652 -13.336 1 95.56 42 ASP B N 1
ATOM 1362 C CA . ASP B 1 42 ? 7.078 6.309 -13.922 1 95.56 42 ASP B CA 1
ATOM 1363 C C . ASP B 1 42 ? 7.836 5.312 -13.039 1 95.56 42 ASP B C 1
ATOM 1365 O O . ASP B 1 42 ? 8.805 4.695 -13.484 1 95.56 42 ASP B O 1
ATOM 1369 N N . LEU B 1 43 ? 7.379 5.066 -11.836 1 96.19 43 LEU B N 1
ATOM 1370 C CA . LEU B 1 43 ? 8.055 4.156 -10.922 1 96.19 43 LEU B CA 1
ATOM 1371 C C . LEU B 1 43 ? 7.367 2.799 -10.891 1 96.19 43 LEU B C 1
ATOM 1373 O O . LEU B 1 43 ? 7.746 1.92 -10.109 1 96.19 43 LEU B O 1
ATOM 1377 N N . ILE B 1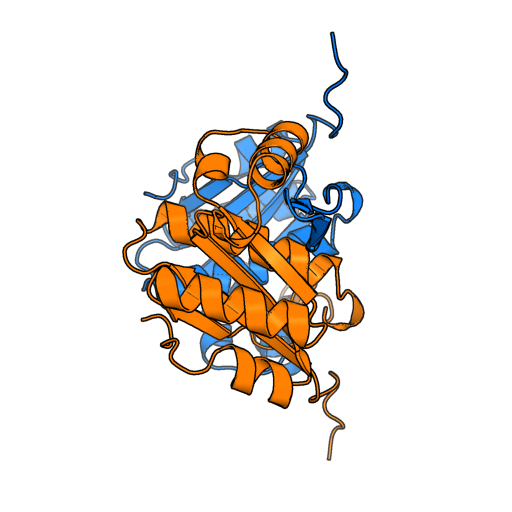 44 ? 6.375 2.643 -11.68 1 97.69 44 ILE B N 1
ATOM 1378 C CA . ILE B 1 44 ? 5.688 1.363 -11.82 1 97.69 44 ILE B CA 1
ATOM 1379 C C . ILE B 1 44 ? 6.402 0.501 -12.859 1 97.69 44 ILE B C 1
ATOM 1381 O O . ILE B 1 44 ? 6.781 0.99 -13.922 1 97.69 44 ILE B O 1
ATOM 1385 N N . GLY B 1 45 ? 6.566 -0.718 -12.523 1 97.44 45 GLY B N 1
ATOM 1386 C CA . GLY B 1 45 ? 7.289 -1.638 -13.391 1 97.44 45 GLY B CA 1
ATOM 1387 C C . GLY B 1 45 ? 6.426 -2.229 -14.484 1 97.44 45 GLY B C 1
ATOM 1388 O O . GLY B 1 45 ? 5.629 -1.521 -15.102 1 97.44 45 GLY B O 1
ATOM 1389 N N . GLU B 1 46 ? 6.688 -3.479 -14.789 1 97.69 46 GLU B N 1
ATOM 1390 C CA . GLU B 1 46 ? 5.949 -4.219 -15.812 1 97.69 46 GLU B CA 1
ATOM 1391 C C . GLU B 1 46 ? 5.031 -5.262 -15.18 1 97.69 46 GLU B C 1
ATOM 1393 O O . GLU B 1 46 ? 5.164 -5.582 -14 1 97.69 46 GLU B O 1
ATOM 1398 N N . GLU B 1 47 ? 4.137 -5.711 -15.938 1 98.5 47 GLU B N 1
ATOM 1399 C CA . GLU B 1 47 ? 3.215 -6.746 -15.484 1 98.5 47 GLU B CA 1
ATOM 1400 C C . GLU B 1 47 ? 3.967 -8.016 -15.078 1 98.5 47 GLU B C 1
ATOM 1402 O O . GLU B 1 47 ? 5.02 -8.32 -15.641 1 98.5 47 GLU B O 1
ATOM 1407 N N . TYR B 1 48 ? 3.404 -8.711 -14.094 1 98.75 48 TYR B N 1
ATOM 1408 C CA . TYR B 1 48 ? 3.922 -10.016 -13.703 1 98.75 48 TYR B CA 1
ATOM 1409 C C . TYR B 1 48 ? 3.244 -11.133 -14.492 1 98.75 48 TYR B C 1
ATOM 1411 O O . TYR B 1 48 ? 2.037 -11.078 -14.742 1 98.75 48 TYR B O 1
ATOM 1419 N N . VAL B 1 49 ? 4.016 -12.086 -14.922 1 98.81 49 VAL B N 1
ATOM 1420 C CA . VAL B 1 49 ? 3.523 -13.281 -15.594 1 98.81 49 VAL B CA 1
ATOM 1421 C C . VAL B 1 49 ? 4.109 -14.523 -14.93 1 98.81 49 VAL B C 1
ATOM 1423 O O . VAL B 1 49 ? 5.328 -14.641 -14.781 1 98.81 49 VAL B O 1
ATOM 1426 N N . ASP B 1 50 ? 3.152 -15.422 -14.492 1 98.81 50 ASP B N 1
ATOM 1427 C CA . ASP B 1 50 ? 3.703 -16.594 -13.812 1 98.81 50 ASP B CA 1
ATOM 1428 C C . ASP B 1 50 ? 4.012 -17.703 -14.812 1 98.81 50 ASP B C 1
ATOM 1430 O O . ASP B 1 50 ? 3.883 -17.516 -16.016 1 98.81 50 ASP B O 1
ATOM 1434 N N . GLY B 1 51 ? 4.523 -18.781 -14.289 1 98.69 51 GLY B N 1
ATOM 1435 C CA . GLY B 1 51 ? 4.969 -19.875 -15.125 1 98.69 51 GLY B CA 1
ATOM 1436 C C . GLY B 1 51 ? 3.842 -20.516 -15.914 1 98.69 51 GLY B C 1
ATOM 1437 O O . GLY B 1 51 ? 4.09 -21.297 -16.844 1 98.69 51 GLY B O 1
ATOM 1438 N N . SER B 1 52 ? 2.625 -20.281 -15.617 1 98.69 52 SER B N 1
ATOM 1439 C CA . SER B 1 52 ? 1.46 -20.766 -16.344 1 98.69 52 SER B CA 1
ATOM 1440 C C . SER B 1 52 ? 0.889 -19.703 -17.266 1 98.69 52 SER B C 1
ATOM 1442 O O . SER B 1 52 ? -0.27 -19.781 -17.672 1 98.69 52 SER B O 1
ATOM 1444 N N . ASP B 1 53 ? 1.612 -18.562 -17.391 1 98.44 53 ASP B N 1
ATOM 1445 C CA . ASP B 1 53 ? 1.295 -17.453 -18.281 1 98.44 53 ASP B CA 1
ATOM 1446 C C . ASP B 1 53 ? 0.115 -16.641 -17.75 1 98.44 53 ASP B C 1
ATOM 1448 O O . ASP B 1 53 ? -0.592 -15.984 -18.516 1 98.44 53 ASP B O 1
ATOM 1452 N N . GLN B 1 54 ? -0.242 -16.859 -16.547 1 98.56 54 GLN B N 1
ATOM 1453 C CA . GLN B 1 54 ? -1.214 -15.977 -15.914 1 98.56 54 GLN B CA 1
ATOM 1454 C C . GLN B 1 54 ? -0.615 -14.594 -15.648 1 98.56 54 GLN B C 1
ATOM 1456 O O . GLN B 1 54 ? 0.504 -14.484 -15.141 1 98.56 54 GLN B O 1
ATOM 1461 N N . ARG B 1 55 ? -1.388 -13.586 -16 1 98.62 55 ARG B N 1
ATOM 1462 C CA . ARG B 1 55 ? -0.896 -12.219 -15.898 1 98.62 55 ARG B CA 1
ATOM 1463 C C . ARG B 1 55 ? -1.433 -11.539 -14.633 1 98.62 55 ARG B C 1
ATOM 1465 O O . ARG B 1 55 ? -2.594 -11.734 -14.266 1 98.62 55 ARG B O 1
ATOM 1472 N N . TYR B 1 56 ? -0.64 -10.766 -14 1 98.81 56 TYR B N 1
ATOM 1473 C CA . TYR B 1 56 ? -0.944 -9.945 -12.836 1 98.81 56 TYR B CA 1
ATOM 1474 C C . TYR B 1 56 ? -0.542 -8.492 -13.07 1 98.81 56 TYR B C 1
ATOM 1476 O O . TYR B 1 56 ? 0.224 -8.195 -13.992 1 98.81 56 TYR B O 1
ATOM 1484 N N . LEU B 1 57 ? -1.033 -7.66 -12.289 1 98.88 57 LEU B N 1
ATOM 1485 C CA . LEU B 1 57 ? -0.801 -6.227 -12.414 1 98.88 57 LEU B CA 1
ATOM 1486 C C . LEU B 1 57 ? 0.671 -5.891 -12.195 1 98.88 57 LEU B C 1
ATOM 1488 O O . LEU B 1 57 ? 1.365 -6.586 -11.445 1 98.88 57 LEU B O 1
ATOM 1492 N N . ALA B 1 58 ? 1.137 -4.793 -12.875 1 98.69 58 ALA B N 1
ATOM 1493 C CA . ALA B 1 58 ? 2.436 -4.207 -12.555 1 98.69 58 ALA B CA 1
ATOM 1494 C C . ALA B 1 58 ? 2.406 -3.518 -11.195 1 98.69 58 ALA B C 1
ATOM 1496 O O . ALA B 1 58 ? 1.393 -2.928 -10.812 1 98.69 58 ALA B O 1
ATOM 1497 N N . VAL B 1 59 ? 3.471 -3.607 -10.469 1 98.56 59 VAL B N 1
ATOM 1498 C CA . VAL B 1 59 ? 3.609 -2.965 -9.172 1 98.56 59 VAL B CA 1
ATOM 1499 C C . VAL B 1 59 ? 4.852 -2.08 -9.156 1 98.56 59 VAL B C 1
ATOM 1501 O O . VAL B 1 59 ? 5.473 -1.854 -10.203 1 98.56 59 VAL B O 1
ATOM 1504 N N . PHE B 1 60 ? 5.191 -1.521 -7.957 1 98 60 PHE B N 1
ATOM 1505 C CA . PHE B 1 60 ? 6.398 -0.711 -7.844 1 98 60 PHE B CA 1
ATOM 1506 C C . PHE B 1 60 ? 7.586 -1.417 -8.484 1 98 60 PHE B C 1
ATOM 1508 O O . PHE B 1 60 ? 7.828 -2.598 -8.234 1 98 60 PHE B O 1
ATOM 1515 N N . GLY B 1 61 ? 8.312 -0.688 -9.328 1 96.62 61 GLY B N 1
ATOM 1516 C CA . GLY B 1 61 ? 9.508 -1.226 -9.961 1 96.62 61 GLY B CA 1
ATOM 1517 C C . GLY B 1 61 ? 10.75 -1.079 -9.094 1 96.62 61 GLY B C 1
ATOM 1518 O O . GLY B 1 61 ? 11.828 -1.558 -9.461 1 96.62 61 GLY B O 1
ATOM 1519 N N . GLN B 1 62 ? 10.57 -0.4 -8.016 1 93.44 62 GLN B N 1
ATOM 1520 C CA . GLN B 1 62 ? 11.633 -0.187 -7.039 1 93.44 62 GLN B CA 1
ATOM 1521 C C . GLN B 1 62 ? 11.188 -0.595 -5.641 1 93.44 62 GLN B C 1
ATOM 1523 O O . GLN B 1 62 ? 9.992 -0.637 -5.355 1 93.44 62 GLN B O 1
ATOM 1528 N N . PRO B 1 63 ? 12.219 -0.881 -4.754 1 95 63 PRO B N 1
ATOM 1529 C CA . PRO B 1 63 ? 11.852 -1.242 -3.385 1 95 63 PRO B CA 1
ATOM 1530 C C . PRO B 1 63 ? 11.148 -0.104 -2.643 1 95 63 PRO B C 1
ATOM 1532 O O . PRO B 1 63 ? 11.352 1.067 -2.977 1 95 63 PRO B O 1
ATOM 1535 N N . VAL B 1 64 ? 10.297 -0.47 -1.72 1 97.06 64 VAL B N 1
ATOM 1536 C CA . VAL B 1 64 ? 9.727 0.466 -0.757 1 97.06 64 VAL B CA 1
ATOM 1537 C C . VAL B 1 64 ? 10.328 0.218 0.625 1 97.06 64 VAL B C 1
ATOM 1539 O O . VAL B 1 64 ? 10.297 -0.908 1.127 1 97.06 64 VAL B O 1
ATOM 1542 N N . MET B 1 65 ? 10.906 1.224 1.189 1 97.44 65 MET B N 1
ATOM 1543 C CA . MET B 1 65 ? 11.391 1.121 2.561 1 97.44 65 MET B CA 1
ATOM 1544 C C . MET B 1 65 ? 10.297 1.486 3.557 1 97.44 65 MET B C 1
ATOM 1546 O O . MET B 1 65 ? 9.703 2.564 3.469 1 97.44 65 MET B O 1
ATOM 1550 N N . VAL B 1 66 ? 9.969 0.565 4.465 1 98.75 66 VAL B N 1
ATOM 1551 C CA . VAL B 1 66 ? 8.977 0.829 5.496 1 98.75 66 VAL B CA 1
ATOM 1552 C C . VAL B 1 66 ? 9.664 1.088 6.832 1 98.75 66 VAL B C 1
ATOM 1554 O O . VAL B 1 66 ? 10.422 0.244 7.316 1 98.75 66 VAL B O 1
ATOM 1557 N N . MET B 1 67 ? 9.375 2.244 7.375 1 98.88 67 MET B N 1
ATOM 1558 C CA . MET B 1 67 ? 10.016 2.693 8.602 1 98.88 67 MET B CA 1
ATOM 1559 C C . MET B 1 67 ? 8.984 3.07 9.656 1 98.88 67 MET B C 1
ATOM 1561 O O . MET B 1 67 ? 7.785 3.102 9.367 1 98.88 67 MET B O 1
ATOM 1565 N N . SER B 1 68 ? 9.43 3.291 10.867 1 98.88 68 SER B N 1
ATOM 1566 C CA . SER B 1 68 ? 8.602 3.795 11.953 1 98.88 68 SER B CA 1
ATOM 1567 C C . SER B 1 68 ? 9.273 4.965 12.664 1 98.88 68 SER B C 1
ATOM 1569 O O . SER B 1 68 ? 10.5 5.078 12.664 1 98.88 68 SER B O 1
ATOM 1571 N N . ALA B 1 69 ? 8.516 5.832 13.18 1 98.88 69 ALA B N 1
ATOM 1572 C CA . ALA B 1 69 ? 8.992 7 13.922 1 98.88 69 ALA B CA 1
ATOM 1573 C C . ALA B 1 69 ? 7.977 7.422 14.984 1 98.88 69 ALA B C 1
ATOM 1575 O O . ALA B 1 69 ? 6.777 7.176 14.836 1 98.88 69 ALA B O 1
ATOM 1576 N N . PRO B 1 70 ? 8.453 8.039 16.125 1 98.81 70 PRO B N 1
ATOM 1577 C CA . PRO B 1 70 ? 7.496 8.648 17.047 1 98.81 70 PRO B CA 1
ATOM 1578 C C . PRO B 1 70 ? 6.754 9.836 16.438 1 98.81 70 PRO B C 1
ATOM 1580 O O . PRO B 1 70 ? 7.203 10.391 15.43 1 98.81 70 PRO B O 1
ATOM 1583 N N . ALA B 1 71 ? 5.672 10.219 17.047 1 98.56 71 ALA B N 1
ATOM 1584 C CA . ALA B 1 71 ? 4.754 11.219 16.5 1 98.56 71 ALA B CA 1
ATOM 1585 C C . ALA B 1 71 ? 5.477 12.539 16.234 1 98.56 71 ALA B C 1
ATOM 1587 O O . ALA B 1 71 ? 5.238 13.188 15.211 1 98.56 71 ALA B O 1
ATOM 1588 N N . ASP B 1 72 ? 6.309 12.977 17.125 1 98.5 72 ASP B N 1
ATOM 1589 C CA . ASP B 1 72 ? 6.992 14.25 16.969 1 98.5 72 ASP B CA 1
ATOM 1590 C C . ASP B 1 72 ? 7.945 14.211 15.773 1 98.5 72 ASP B C 1
ATOM 1592 O O . ASP B 1 72 ? 8.039 15.188 15.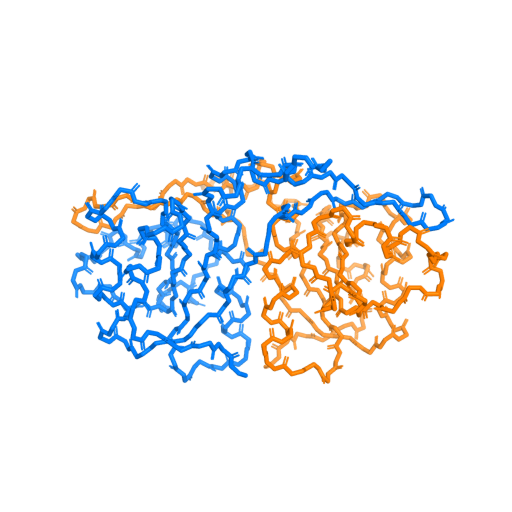016 1 98.5 72 ASP B O 1
ATOM 1596 N N . LEU B 1 73 ? 8.633 13.102 15.617 1 98.81 73 LEU B N 1
ATOM 1597 C CA . LEU B 1 73 ? 9.523 12.977 14.469 1 98.81 73 LEU B CA 1
ATOM 1598 C C . LEU B 1 73 ? 8.742 12.906 13.164 1 98.81 73 LEU B C 1
ATOM 1600 O O . LEU B 1 73 ? 9.188 13.43 12.141 1 98.81 73 LEU B O 1
ATOM 1604 N N . LEU B 1 74 ? 7.566 12.281 13.125 1 98.88 74 LEU B N 1
ATOM 1605 C CA . LEU B 1 74 ? 6.738 12.266 11.922 1 98.88 74 LEU B CA 1
ATOM 1606 C C . LEU B 1 74 ? 6.387 13.68 11.484 1 98.88 74 LEU B C 1
ATOM 1608 O O . LEU B 1 74 ? 6.367 13.977 10.289 1 98.88 74 LEU B O 1
ATOM 1612 N N . ARG B 1 75 ? 6.055 14.531 12.422 1 98.62 75 ARG B N 1
ATOM 1613 C CA . ARG B 1 75 ? 5.766 15.922 12.102 1 98.62 75 ARG B CA 1
ATOM 1614 C C . ARG B 1 75 ? 6.977 16.594 11.461 1 98.62 75 ARG B C 1
ATOM 1616 O O . ARG B 1 75 ? 6.844 17.297 10.461 1 98.62 75 ARG B O 1
ATOM 1623 N N . THR B 1 76 ? 8.117 16.312 12.047 1 98.81 76 THR B N 1
ATOM 1624 C CA . THR B 1 76 ? 9.367 16.844 11.516 1 98.81 76 THR B CA 1
ATOM 1625 C C . THR B 1 76 ? 9.609 16.328 10.102 1 98.81 76 THR B C 1
ATOM 1627 O O . THR B 1 76 ? 9.984 17.109 9.211 1 98.81 76 THR B O 1
ATOM 1630 N N . ILE B 1 77 ? 9.43 15.055 9.906 1 98.94 77 ILE B N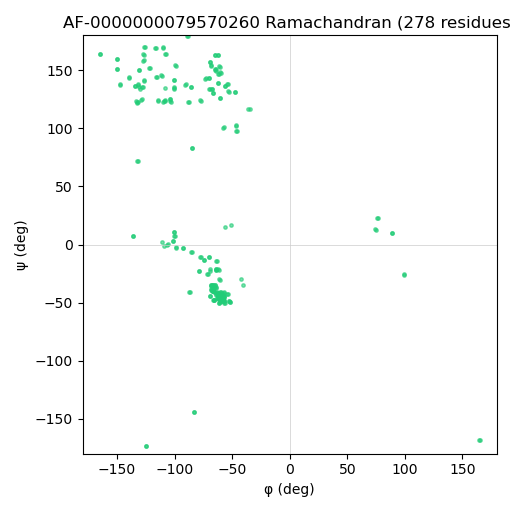 1
ATOM 1631 C CA . ILE B 1 77 ? 9.625 14.43 8.609 1 98.94 77 ILE B CA 1
ATOM 1632 C C . ILE B 1 77 ? 8.688 15.062 7.582 1 98.94 77 ILE B C 1
ATOM 1634 O O . ILE B 1 77 ? 9.094 15.359 6.457 1 98.94 77 ILE B O 1
ATOM 1638 N N . ARG B 1 78 ? 7.445 15.258 7.969 1 98.88 78 ARG B N 1
ATOM 1639 C CA . ARG B 1 78 ? 6.508 15.914 7.066 1 98.88 78 ARG B CA 1
ATOM 1640 C C . ARG B 1 78 ? 7.027 17.281 6.648 1 98.88 78 ARG B C 1
ATOM 1642 O O . ARG B 1 78 ? 7.031 17.625 5.461 1 98.88 78 ARG B O 1
ATOM 1649 N N . GLU B 1 79 ? 7.422 18.078 7.609 1 98.62 79 GLU B N 1
ATOM 1650 C CA . GLU B 1 79 ? 7.922 19.422 7.348 1 98.62 79 GLU B CA 1
ATOM 1651 C C . GLU B 1 79 ? 9.125 19.391 6.41 1 98.62 79 GLU B C 1
ATOM 1653 O O . GLU B 1 79 ? 9.195 20.156 5.449 1 98.62 79 GLU B O 1
ATOM 1658 N N . ARG B 1 80 ? 10.039 18.531 6.699 1 98.81 80 ARG B N 1
ATOM 1659 C CA . ARG B 1 80 ? 11.227 18.391 5.859 1 98.81 80 ARG B CA 1
ATOM 1660 C C . ARG B 1 80 ? 10.844 18 4.438 1 98.81 80 ARG B C 1
ATOM 1662 O O . ARG B 1 80 ? 11.383 18.547 3.471 1 98.81 80 ARG B O 1
ATOM 1669 N N . ALA B 1 81 ? 9.953 17.031 4.297 1 98.88 81 ALA B N 1
ATOM 1670 C CA . ALA B 1 81 ? 9.555 16.5 2.996 1 98.88 81 ALA B CA 1
ATOM 1671 C C . ALA B 1 81 ? 8.93 17.578 2.131 1 98.88 81 ALA B C 1
ATOM 1673 O O . ALA B 1 81 ? 9.289 17.734 0.962 1 98.88 81 ALA B O 1
ATOM 1674 N N . VAL B 1 82 ? 7.984 18.312 2.707 1 98.31 82 VAL B N 1
ATOM 1675 C CA . VAL B 1 82 ? 7.312 19.406 2.002 1 98.31 82 VAL B CA 1
ATOM 1676 C C . VAL B 1 82 ? 8.328 20.484 1.628 1 98.31 82 VAL B C 1
ATOM 1678 O O . VAL B 1 82 ? 8.32 20.984 0.503 1 98.31 82 VAL B O 1
ATOM 1681 N N . GLY B 1 83 ? 9.18 20.797 2.561 1 98.06 83 GLY B N 1
ATOM 1682 C CA . GLY B 1 83 ? 10.203 21.797 2.324 1 98.06 83 GLY B CA 1
ATOM 1683 C C . GLY B 1 83 ? 11.148 21.438 1.197 1 98.06 83 GLY B C 1
ATOM 1684 O O . GLY B 1 83 ? 11.656 22.312 0.499 1 98.06 83 GLY B O 1
ATOM 1685 N N . ARG B 1 84 ? 11.398 20.188 0.978 1 97.94 84 ARG B N 1
ATOM 1686 C CA . ARG B 1 84 ? 12.336 19.719 -0.037 1 97.94 84 ARG B CA 1
ATOM 1687 C C . ARG B 1 84 ? 11.617 19.438 -1.353 1 97.94 84 ARG B C 1
ATOM 1689 O O . ARG B 1 84 ? 12.234 18.984 -2.318 1 97.94 84 ARG B O 1
ATOM 1696 N N . GLY B 1 85 ? 10.281 19.594 -1.386 1 97.94 85 GLY B N 1
ATOM 1697 C CA . GLY B 1 85 ? 9.5 19.391 -2.596 1 97.94 85 GLY B CA 1
ATOM 1698 C C . GLY B 1 85 ? 9.297 17.938 -2.943 1 97.94 85 GLY B C 1
ATOM 1699 O O . GLY B 1 85 ? 9.117 17.578 -4.113 1 97.94 85 GLY B O 1
ATOM 1700 N N . LEU B 1 86 ? 9.398 17.047 -2.008 1 98.62 86 LEU B N 1
ATOM 1701 C CA . LEU B 1 86 ? 9.125 15.633 -2.24 1 98.62 86 LEU B CA 1
ATOM 1702 C C . LEU B 1 86 ? 7.637 15.406 -2.502 1 98.62 86 LEU B C 1
ATOM 1704 O O . LEU B 1 86 ? 6.801 16.234 -2.141 1 98.62 86 LEU B O 1
ATOM 1708 N N . GLY B 1 87 ? 7.316 14.305 -3.248 1 98.69 87 GLY B N 1
ATOM 1709 C CA . GLY B 1 87 ? 5.957 13.789 -3.184 1 98.69 87 GLY B CA 1
ATOM 1710 C C . GLY B 1 87 ? 5.602 13.211 -1.83 1 98.69 87 GLY B C 1
ATOM 1711 O O . GLY B 1 87 ? 6.367 12.422 -1.267 1 98.69 87 GLY B O 1
ATOM 1712 N N . VAL B 1 88 ?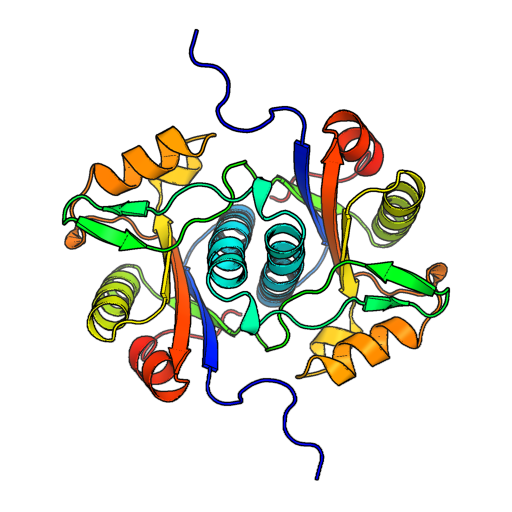 4.445 13.648 -1.319 1 98.94 88 VAL B N 1
ATOM 1713 C CA . VAL B 1 88 ? 4.066 13.227 0.024 1 98.94 88 VAL B CA 1
ATOM 1714 C C . VAL B 1 88 ? 2.615 12.75 0.024 1 98.94 88 VAL B C 1
ATOM 1716 O O . VAL B 1 88 ? 1.713 13.492 -0.373 1 98.94 88 VAL B O 1
ATOM 1719 N N . SER B 1 89 ? 2.357 11.547 0.415 1 98.94 89 SER B N 1
ATOM 1720 C CA . SER B 1 89 ? 1.029 11.117 0.834 1 98.94 89 SER B CA 1
ATOM 1721 C C . SER B 1 89 ? 0.903 11.109 2.354 1 98.94 89 SER B C 1
ATOM 1723 O O . SER B 1 89 ? 1.894 10.922 3.062 1 98.94 89 SER B O 1
ATOM 1725 N N . ILE B 1 90 ? -0.298 11.273 2.836 1 98.94 90 ILE B N 1
ATOM 1726 C CA . ILE B 1 90 ? -0.465 11.453 4.273 1 98.94 90 ILE B CA 1
ATOM 1727 C C . ILE B 1 90 ? -1.684 10.672 4.754 1 98.94 90 ILE B C 1
ATOM 1729 O O . ILE B 1 90 ? -2.674 10.539 4.027 1 98.94 90 ILE B O 1
ATOM 1733 N N . PHE B 1 91 ? -1.631 10.102 5.918 1 98.88 91 PHE B N 1
ATOM 1734 C CA . PHE B 1 91 ? -2.701 9.438 6.648 1 98.88 91 PHE B CA 1
ATOM 1735 C C . PHE B 1 91 ? -2.738 9.898 8.102 1 98.88 91 PHE B C 1
ATOM 1737 O O . PHE B 1 91 ? -1.737 9.805 8.812 1 98.88 91 PHE B O 1
ATOM 1744 N N . ILE B 1 92 ? -3.885 10.422 8.492 1 98.88 92 ILE B N 1
ATOM 1745 C CA . ILE B 1 92 ? -3.986 10.914 9.859 1 98.88 92 ILE B CA 1
ATOM 1746 C C . ILE B 1 92 ? -5.02 10.094 10.633 1 98.88 92 ILE B C 1
ATOM 1748 O O . ILE B 1 92 ? -5.801 9.352 10.031 1 98.88 92 ILE B O 1
ATOM 1752 N N . ASP B 1 93 ? -5.102 10.242 11.961 1 98.62 93 ASP B N 1
ATOM 1753 C CA . ASP B 1 93 ? -5.938 9.445 12.859 1 98.62 93 ASP B CA 1
ATOM 1754 C C . ASP B 1 93 ? -7.406 9.523 12.453 1 98.62 93 ASP B C 1
ATOM 1756 O O . ASP B 1 93 ? -8.109 8.508 12.461 1 98.62 93 ASP B O 1
ATOM 1760 N N . ASP B 1 94 ? -7.863 10.695 12.078 1 97.62 94 ASP B N 1
ATOM 1761 C CA . ASP B 1 94 ? -9.281 10.93 11.828 1 97.62 94 ASP B CA 1
ATOM 1762 C C . ASP B 1 94 ? -9.773 10.094 10.656 1 97.62 94 ASP B C 1
ATOM 1764 O O . ASP B 1 94 ? -10.977 9.852 10.523 1 97.62 94 ASP B O 1
ATOM 1768 N N . ILE B 1 95 ? -8.883 9.664 9.82 1 97.38 95 ILE B N 1
ATOM 1769 C CA . ILE B 1 95 ? -9.25 8.945 8.609 1 97.38 95 ILE B CA 1
ATOM 1770 C C . ILE B 1 95 ? -9.75 7.551 8.969 1 97.38 95 ILE B C 1
ATOM 1772 O O . ILE B 1 95 ? -10.578 6.98 8.258 1 97.38 95 ILE B O 1
ATOM 1776 N N . PHE B 1 96 ? -9.328 7.004 10.125 1 96.56 96 PHE B N 1
ATOM 1777 C CA . PHE B 1 96 ? -9.805 5.691 10.547 1 96.56 96 PHE B CA 1
ATOM 1778 C C . PHE B 1 96 ? -11.305 5.727 10.812 1 96.56 96 PHE B C 1
ATOM 1780 O O . PHE B 1 96 ? -11.969 4.688 10.797 1 96.56 96 PHE B O 1
ATOM 1787 N N . ALA B 1 97 ? -11.82 6.902 11.062 1 94.19 97 ALA B N 1
ATOM 1788 C CA . ALA B 1 97 ? -13.211 7.035 11.492 1 94.19 97 ALA B CA 1
ATOM 1789 C C . ALA B 1 97 ? -14.117 7.406 10.32 1 94.19 97 ALA B C 1
ATOM 1791 O O . ALA B 1 97 ? -15.328 7.582 10.5 1 94.19 97 ALA B O 1
ATOM 1792 N N . THR B 1 98 ? -13.5 7.582 9.164 1 90.81 98 THR B N 1
ATOM 1793 C CA . THR B 1 98 ? -14.281 7.949 7.988 1 90.81 98 THR B CA 1
ATOM 1794 C C . THR B 1 98 ? -14.328 6.793 6.992 1 90.81 98 THR B C 1
ATOM 1796 O O . THR B 1 98 ? -13.672 5.77 7.191 1 90.81 98 THR B O 1
ATOM 1799 N N . GLY B 1 99 ? -15.18 6.914 5.977 1 86.69 99 GLY B N 1
ATOM 1800 C CA . GLY B 1 99 ? -15.367 5.789 5.07 1 86.69 99 GLY B CA 1
ATOM 1801 C C . GLY B 1 99 ? -15.398 6.199 3.611 1 86.69 99 GLY B C 1
ATOM 1802 O O . GLY B 1 99 ? -15.82 5.422 2.752 1 86.69 99 GLY B O 1
ATOM 1803 N N . ASN B 1 100 ? -15.086 7.52 3.379 1 92.06 100 ASN B N 1
ATOM 1804 C CA . ASN B 1 100 ? -15.07 7.992 1.999 1 92.06 100 ASN B CA 1
ATOM 1805 C C . ASN B 1 100 ? -14.078 9.133 1.805 1 92.06 100 ASN B C 1
ATOM 1807 O O . ASN B 1 100 ? -13.742 9.844 2.758 1 92.06 100 ASN B O 1
ATOM 1811 N N . ASP B 1 101 ? -13.766 9.258 0.602 1 95.62 101 ASP B N 1
ATOM 1812 C CA . ASP B 1 101 ? -12.688 10.156 0.199 1 95.62 101 ASP B CA 1
ATOM 1813 C C . ASP B 1 101 ? -13.008 11.602 0.588 1 95.62 101 ASP B C 1
ATOM 1815 O O . ASP B 1 101 ? -12.133 12.336 1.052 1 95.62 101 ASP B O 1
ATOM 1819 N N . THR B 1 102 ? -14.211 12.039 0.349 1 96.44 102 THR B N 1
ATOM 1820 C CA . THR B 1 102 ? -14.609 13.398 0.66 1 96.44 102 THR B CA 1
ATOM 1821 C C . THR B 1 102 ? -14.406 13.703 2.141 1 96.44 102 THR B C 1
ATOM 1823 O O . THR B 1 102 ? -13.805 14.719 2.498 1 96.44 102 THR B O 1
ATOM 1826 N N . ASP B 1 103 ? -14.875 12.781 2.986 1 97.12 103 ASP B N 1
ATOM 1827 C CA . ASP B 1 103 ? -14.742 12.961 4.43 1 97.12 103 ASP B CA 1
ATOM 1828 C C . ASP B 1 103 ? -13.273 12.898 4.855 1 97.12 103 ASP B C 1
ATOM 1830 O O . ASP B 1 103 ? -12.852 13.625 5.762 1 97.12 103 ASP B O 1
ATOM 1834 N N . ASN B 1 104 ? -12.484 12.008 4.281 1 97.88 104 ASN B N 1
ATOM 1835 C CA . ASN B 1 104 ? -11.062 11.922 4.574 1 97.88 104 ASN B CA 1
ATOM 1836 C C . ASN B 1 104 ? -10.352 13.25 4.289 1 97.88 104 ASN B C 1
ATOM 1838 O O . ASN B 1 104 ? -9.617 13.758 5.133 1 97.88 104 ASN B O 1
ATOM 1842 N N . ARG B 1 105 ? -10.609 13.812 3.125 1 98.5 105 ARG B N 1
ATOM 1843 C CA . ARG B 1 105 ? -9.977 15.07 2.736 1 98.5 105 ARG B CA 1
ATOM 1844 C C . ARG B 1 105 ? -10.43 16.219 3.635 1 98.5 105 ARG B C 1
ATOM 1846 O O . ARG B 1 105 ? -9.641 17.094 3.979 1 98.5 105 ARG B O 1
ATOM 1853 N N . ALA B 1 106 ? -11.695 16.172 4.008 1 98.44 106 ALA B N 1
ATOM 1854 C CA . ALA B 1 106 ? -12.211 17.203 4.906 1 98.44 106 ALA B CA 1
ATOM 1855 C C . ALA B 1 106 ? -11.5 17.156 6.258 1 98.44 106 ALA B C 1
ATOM 1857 O O . ALA B 1 106 ? -11.234 18.188 6.855 1 98.44 106 ALA B O 1
ATOM 1858 N N . ALA B 1 107 ? -11.266 15.938 6.762 1 98.44 107 ALA B N 1
ATOM 1859 C CA . ALA B 1 107 ? -10.562 15.789 8.031 1 98.44 107 ALA B CA 1
ATOM 1860 C C . ALA B 1 107 ? -9.172 16.406 7.973 1 98.44 107 ALA B C 1
ATOM 1862 O O . ALA B 1 107 ? -8.75 17.094 8.906 1 98.44 107 ALA B O 1
ATOM 1863 N N . VAL B 1 108 ? -8.445 16.188 6.926 1 98.69 108 VAL B N 1
ATOM 1864 C CA . VAL B 1 108 ? -7.105 16.734 6.754 1 98.69 108 VAL B CA 1
ATOM 1865 C C . VAL B 1 108 ? -7.18 18.25 6.594 1 98.69 108 VAL B C 1
ATOM 1867 O O . VAL B 1 108 ? -6.359 18.984 7.156 1 98.69 108 VAL B O 1
ATOM 1870 N N . ALA B 1 109 ? -8.156 18.734 5.879 1 98.75 109 ALA B N 1
ATOM 1871 C CA . ALA B 1 109 ? -8.32 20.156 5.605 1 98.75 109 ALA B CA 1
ATOM 1872 C C . ALA B 1 109 ? -8.703 20.922 6.871 1 98.75 109 ALA B C 1
ATOM 1874 O O . ALA B 1 109 ? -8.5 22.141 6.957 1 98.75 109 ALA B O 1
ATOM 1875 N N . ALA B 1 110 ? -9.242 20.25 7.812 1 98.5 110 ALA B N 1
ATOM 1876 C CA . ALA B 1 110 ? -9.797 20.875 9.008 1 98.5 110 ALA B CA 1
ATOM 1877 C C . ALA B 1 110 ? -8.695 21.281 9.984 1 98.5 110 ALA B C 1
ATOM 1879 O O . ALA B 1 110 ? -8.945 22.031 10.93 1 98.5 110 ALA B O 1
ATOM 1880 N N . VAL B 1 111 ? -7.504 20.859 9.773 1 98.06 111 VAL B N 1
ATOM 1881 C CA . VAL B 1 111 ? -6.465 21.062 10.773 1 98.06 111 VAL B CA 1
ATOM 1882 C C . VAL B 1 111 ? -5.219 21.656 10.117 1 98.06 111 VAL B C 1
ATOM 1884 O O . VAL B 1 111 ? -4.84 21.25 9.016 1 98.06 111 VAL B O 1
ATOM 1887 N N . PRO B 1 112 ? -4.637 22.672 10.766 1 98.62 112 PRO B N 1
ATOM 1888 C CA . PRO B 1 112 ? -3.371 23.188 10.227 1 98.62 112 PRO B CA 1
ATOM 1889 C C . PRO B 1 112 ? -2.26 22.141 10.242 1 98.62 112 PRO B C 1
ATOM 1891 O O . PRO B 1 112 ? -2.344 21.156 10.977 1 98.62 112 PRO B O 1
ATOM 1894 N N . SER B 1 113 ? -1.188 22.344 9.484 1 98.38 113 SER B N 1
ATOM 1895 C CA . SER B 1 113 ? -0.119 21.375 9.297 1 98.38 113 SER B CA 1
ATOM 1896 C C . SER B 1 113 ? 0.449 20.906 10.633 1 98.38 113 SER B C 1
ATOM 1898 O O . SER B 1 113 ? 0.683 19.703 10.836 1 98.38 113 SER B O 1
ATOM 1900 N N . GLU B 1 114 ? 0.639 21.828 11.539 1 97.31 114 GLU B N 1
ATOM 1901 C CA . GLU B 1 114 ? 1.337 21.531 12.789 1 97.31 114 GLU B CA 1
ATOM 1902 C C . GLU B 1 114 ? 0.455 20.734 13.742 1 97.31 114 GLU B C 1
ATOM 1904 O O . GLU B 1 114 ? 0.939 20.203 14.734 1 97.31 114 GLU B O 1
ATOM 1909 N N . ALA B 1 115 ? -0.823 20.672 13.445 1 98.12 115 ALA B N 1
ATOM 1910 C CA . ALA B 1 115 ? -1.766 20 14.344 1 98.12 115 ALA B CA 1
ATOM 1911 C C . ALA B 1 115 ? -2.199 18.656 13.781 1 98.12 115 ALA B C 1
ATOM 1913 O O . ALA B 1 115 ? -3.021 17.953 14.391 1 98.12 115 ALA B O 1
ATOM 1914 N N . LEU B 1 116 ? -1.686 18.312 12.633 1 98.69 116 LEU B N 1
ATOM 1915 C CA . LEU B 1 116 ? -2.027 17.016 12.055 1 98.69 116 LEU B CA 1
ATOM 1916 C C . LEU B 1 116 ? -1.603 15.883 12.969 1 98.69 116 LEU B C 1
ATOM 1918 O O . LEU B 1 116 ? -0.459 15.844 13.43 1 98.69 116 LEU B O 1
ATOM 1922 N N . SER B 1 117 ? -2.531 14.977 13.328 1 98.69 117 SER B N 1
ATOM 1923 C CA . SER B 1 117 ? -2.217 13.727 14.023 1 98.69 117 SER B CA 1
ATOM 1924 C C . SER B 1 117 ? -1.812 12.633 13.047 1 98.69 117 SER B C 1
ATOM 1926 O O . SER B 1 117 ? -2.609 11.75 12.727 1 98.69 117 SER B O 1
ATOM 1928 N N . ILE B 1 118 ? -0.558 12.664 12.688 1 98.94 118 ILE B N 1
ATOM 1929 C CA . ILE B 1 118 ? -0.076 11.867 11.562 1 98.94 118 ILE B CA 1
ATOM 1930 C C . ILE B 1 118 ? 0.089 10.414 12.008 1 98.94 118 ILE B C 1
ATOM 1932 O O . ILE B 1 118 ? 0.776 10.125 12.992 1 98.94 118 ILE B O 1
ATOM 1936 N N . VAL B 1 119 ? -0.564 9.531 11.289 1 98.94 119 VAL B N 1
ATOM 1937 C CA . VAL B 1 119 ? -0.417 8.086 11.438 1 98.94 119 VAL B CA 1
ATOM 1938 C C . VAL B 1 119 ? 0.742 7.598 10.57 1 98.94 119 VAL B C 1
ATOM 1940 O O . VAL B 1 119 ? 1.505 6.723 10.984 1 98.94 119 VAL B O 1
ATOM 1943 N N . GLY B 1 120 ? 0.824 8.148 9.367 1 98.94 120 GLY B N 1
ATOM 1944 C CA . GLY B 1 120 ? 1.906 7.77 8.477 1 98.94 120 GLY B CA 1
ATOM 1945 C C . GLY B 1 120 ? 2.084 8.727 7.312 1 98.94 120 GLY B C 1
ATOM 1946 O O . GLY B 1 120 ? 1.202 9.539 7.031 1 98.94 120 GLY B O 1
ATOM 1947 N N . LEU B 1 121 ? 3.229 8.625 6.664 1 99 121 LEU B N 1
ATOM 1948 C CA . LEU B 1 121 ? 3.615 9.367 5.469 1 99 121 LEU B CA 1
ATOM 1949 C C . LEU B 1 121 ? 4.184 8.438 4.406 1 99 121 LEU B C 1
ATOM 1951 O O . LEU B 1 121 ? 4.914 7.496 4.73 1 99 121 LEU B O 1
ATOM 1955 N N . GLY B 1 122 ? 3.818 8.641 3.217 1 98.94 122 GLY B N 1
ATOM 1956 C CA . GLY B 1 122 ? 4.559 8.148 2.068 1 98.94 122 GLY B CA 1
ATOM 1957 C C . GLY B 1 122 ? 5.414 9.211 1.407 1 98.94 122 GLY B C 1
ATOM 1958 O O . GLY B 1 122 ? 4.953 10.336 1.18 1 98.94 122 GLY B O 1
ATOM 1959 N N . LEU B 1 123 ? 6.605 8.883 1.096 1 98.94 123 LEU B N 1
ATOM 1960 C CA . LEU B 1 123 ? 7.551 9.836 0.52 1 98.94 123 LEU B CA 1
ATOM 1961 C C . LEU B 1 123 ? 8.148 9.297 -0.776 1 98.94 123 LEU B C 1
ATOM 1963 O O . LEU B 1 123 ? 8.469 8.109 -0.868 1 98.94 123 LEU B O 1
ATOM 1967 N N . VAL B 1 124 ? 8.32 10.18 -1.736 1 98.75 124 VAL B N 1
ATOM 1968 C CA . VAL B 1 124 ? 8.992 9.797 -2.975 1 98.75 124 VAL B CA 1
ATOM 1969 C C . VAL B 1 124 ? 9.766 10.984 -3.531 1 98.75 124 VAL B C 1
ATOM 1971 O O . VAL B 1 124 ? 9.289 12.125 -3.504 1 98.75 124 VAL B O 1
ATOM 1974 N N . GLY B 1 125 ? 10.883 10.805 -3.973 1 97.88 125 GLY B N 1
ATOM 1975 C CA . GLY B 1 125 ? 11.766 11.805 -4.559 1 97.88 125 GLY B CA 1
ATOM 1976 C C . GLY B 1 125 ? 13.203 11.336 -4.676 1 97.88 125 GLY B C 1
ATOM 1977 O O . GLY B 1 125 ? 13.477 10.141 -4.605 1 97.88 125 GLY B O 1
ATOM 1978 N N . PRO B 1 126 ? 14.125 12.328 -4.977 1 96.94 126 PRO B N 1
ATOM 1979 C CA . PRO B 1 126 ? 15.539 11.961 -5.059 1 96.94 126 PRO B CA 1
ATOM 1980 C C . PRO B 1 126 ? 16.047 11.258 -3.799 1 96.94 126 PRO B C 1
ATOM 1982 O O . PRO B 1 126 ? 15.703 11.664 -2.686 1 96.94 126 PRO B O 1
ATOM 1985 N N . LYS B 1 127 ? 16.859 10.203 -4.004 1 96.38 127 LYS B N 1
ATOM 1986 C CA . LYS B 1 127 ? 17.312 9.312 -2.941 1 96.38 127 LYS B CA 1
ATOM 1987 C C . LYS B 1 127 ? 17.938 10.102 -1.793 1 96.38 127 LYS B C 1
ATOM 1989 O O . LYS B 1 127 ? 17.578 9.914 -0.632 1 96.38 127 LYS B O 1
ATOM 1994 N N . ASN B 1 128 ? 18.828 11.016 -2.104 1 96.19 128 ASN B N 1
ATOM 1995 C CA . ASN B 1 128 ? 19.516 11.781 -1.071 1 96.19 128 ASN B CA 1
ATOM 1996 C C . ASN B 1 128 ? 18.547 12.625 -0.254 1 96.19 128 ASN B C 1
ATOM 1998 O O . ASN B 1 128 ? 18.672 12.711 0.97 1 96.19 128 ASN B O 1
ATOM 2002 N N . ALA B 1 129 ? 17.641 13.234 -0.905 1 98.12 129 ALA B N 1
ATOM 2003 C CA . ALA B 1 129 ? 16.641 14.062 -0.228 1 98.12 129 ALA B CA 1
ATOM 2004 C C . ALA B 1 129 ? 15.758 13.219 0.688 1 98.12 129 ALA B C 1
ATOM 2006 O O . ALA B 1 129 ? 15.469 13.617 1.821 1 98.12 129 ALA B O 1
ATOM 2007 N N . VAL B 1 130 ? 15.328 12.062 0.229 1 98.69 130 VAL B N 1
ATOM 2008 C CA . VAL B 1 130 ? 14.477 11.195 1.029 1 98.69 130 VAL B CA 1
ATOM 2009 C C . VAL B 1 130 ? 15.25 10.672 2.236 1 98.69 130 VAL B C 1
ATOM 2011 O O . VAL B 1 130 ? 14.727 10.641 3.354 1 98.69 130 VAL B O 1
ATOM 2014 N N . ASP B 1 131 ? 16.547 10.328 2.02 1 97.94 131 ASP B N 1
ATOM 2015 C CA . ASP B 1 131 ? 17.375 9.844 3.113 1 97.94 131 ASP B CA 1
ATOM 2016 C C . ASP B 1 131 ? 17.547 10.906 4.195 1 97.94 131 ASP B C 1
ATOM 2018 O O . ASP B 1 131 ? 17.422 10.609 5.387 1 97.94 131 ASP B O 1
ATOM 2022 N N . LYS B 1 132 ? 17.75 12.094 3.791 1 98.44 132 LYS B N 1
ATOM 2023 C CA . LYS B 1 132 ? 17.906 13.195 4.738 1 98.44 132 LYS B CA 1
ATOM 2024 C C . LYS B 1 132 ? 16.594 13.477 5.461 1 98.44 132 LYS B C 1
ATOM 2026 O O . LYS B 1 132 ? 16.578 13.797 6.648 1 98.44 132 LYS B O 1
ATOM 2031 N N . THR B 1 133 ? 15.531 13.375 4.758 1 98.81 133 THR B N 1
ATOM 2032 C CA . THR B 1 133 ? 14.195 13.664 5.277 1 98.81 133 THR B CA 1
ATOM 2033 C C . THR B 1 133 ? 13.812 12.68 6.371 1 98.81 133 THR B C 1
ATOM 2035 O O . THR B 1 133 ? 13.148 13.047 7.344 1 98.81 133 THR B O 1
ATOM 2038 N N . THR B 1 134 ? 14.242 11.422 6.27 1 98.88 134 THR B N 1
ATOM 2039 C CA . THR B 1 134 ? 13.766 10.367 7.156 1 98.88 134 THR B CA 1
ATOM 2040 C C . THR B 1 134 ? 14.789 10.078 8.258 1 98.88 134 THR B C 1
ATOM 2042 O O . THR B 1 134 ? 14.688 9.07 8.953 1 98.88 134 THR B O 1
ATOM 2045 N N . LYS B 1 135 ? 15.766 10.961 8.32 1 98.62 135 LYS B N 1
ATOM 2046 C CA . LYS B 1 135 ? 16.766 10.781 9.367 1 98.62 135 LYS B CA 1
ATOM 2047 C C . LYS B 1 135 ? 16.109 10.648 10.742 1 98.62 135 LYS B C 1
ATOM 2049 O O . LYS B 1 135 ? 15.25 11.453 11.102 1 98.62 135 LYS B O 1
ATOM 2054 N N . GLY B 1 136 ? 16.516 9.609 11.547 1 98.69 136 GLY B N 1
ATOM 2055 C CA . GLY B 1 136 ? 15.992 9.352 12.875 1 98.69 136 GLY B CA 1
ATOM 2056 C C . GLY B 1 136 ? 14.938 8.266 12.898 1 98.69 136 GLY B C 1
ATOM 2057 O O . GLY B 1 136 ? 14.664 7.684 13.953 1 98.69 136 GLY B O 1
ATOM 2058 N N . ALA B 1 137 ? 14.25 8.055 11.789 1 98.75 137 ALA B N 1
ATOM 2059 C CA . ALA B 1 137 ? 13.289 6.961 11.703 1 98.75 137 ALA B CA 1
ATOM 2060 C C . ALA B 1 137 ? 14 5.609 11.703 1 98.75 137 ALA B C 1
ATOM 2062 O O . ALA B 1 137 ? 15.18 5.523 11.359 1 98.75 137 ALA B O 1
ATOM 2063 N N . GLN B 1 138 ? 13.25 4.594 12.094 1 98.5 138 GLN B N 1
ATOM 2064 C CA . GLN B 1 138 ? 13.805 3.25 12.188 1 98.5 138 GLN B CA 1
ATOM 2065 C C . GLN B 1 138 ? 13.133 2.305 11.195 1 98.5 138 GLN B C 1
ATOM 2067 O O . GLN B 1 138 ? 11.938 2.428 10.93 1 98.5 138 GLN B O 1
ATOM 2072 N N . LEU B 1 139 ? 13.953 1.38 10.656 1 97.31 139 LEU B N 1
ATOM 2073 C CA . LEU B 1 139 ? 13.344 0.345 9.828 1 97.31 139 LEU B CA 1
ATOM 2074 C C . LEU B 1 139 ? 12.258 -0.398 10.602 1 97.31 139 LEU B C 1
ATOM 2076 O O . LEU B 1 139 ? 12.438 -0.732 11.773 1 97.31 139 LEU B O 1
ATOM 2080 N N . TYR B 1 140 ? 11.18 -0.62 9.938 1 96.94 140 TYR B N 1
ATOM 2081 C CA . TYR B 1 140 ? 10.102 -1.338 10.602 1 96.94 140 TYR B CA 1
ATOM 2082 C C . TYR B 1 140 ? 10.492 -2.785 10.875 1 96.94 140 TYR B C 1
ATOM 2084 O O . TYR B 1 140 ? 11.117 -3.436 10.031 1 96.94 140 TYR B O 1
ATOM 2092 N N . ARG B 1 141 ? 10.234 -3.217 12.031 1 87.25 141 ARG B N 1
ATOM 2093 C CA . ARG B 1 141 ? 10.586 -4.586 12.398 1 87.25 141 ARG B CA 1
ATOM 2094 C C . ARG B 1 141 ? 9.336 -5.449 12.531 1 87.25 141 ARG B C 1
ATOM 2096 O O . ARG B 1 141 ? 8.258 -4.953 12.867 1 87.25 141 ARG B O 1
#

Secondary structure (DSSP, 8-state):
----SS-TTEEEEEEEETT--HHHHHHHHHHHHHHHHHH-GGGB---EE-TT--EE---BSS-EEEEEE-HHHHHHHHHHHHHTT-EEEEEEGGGGG--SHHHHHHHHHTS-GGG--EEEEEEEEEHHHHHHHTTT-EE--/----SS-TTEEEEEEEETT--HHHHHHHHHHHHHHHHHH-GGGB---EE-TT--EE---BSS-EEEEEE-HHHHHHHHHHHHHTT-EEEEEEGGGGG--SHHHHHHHHHTS-GGG--EEEEEEEEEHHHHHHHTTT-EE--

Radius of gyration: 17.76 Å; Cα contacts (8 Å, |Δi|>4): 633; chains: 2; bounding box: 55×49×37 Å

Nearest PDB structures (foldseek):
  2gax-assembly1_A  TM=9.813E-01  e=1.611E-17  Agrobacterium fabrum str. C58
  5unq-assembly2_B  TM=5.711E-01  e=1.883E+00  Pusillimonas sp. T7-7
  5unq-assembly2_D  TM=5.713E-01  e=3.172E+00  Pusillimonas sp. T7-7
  7puo-assembly2_F  TM=6.187E-01  e=5.702E+00  Pseudomonas putida
  4xgu-assembly1_E  TM=3.131E-01  e=3.172E+00  Caenorhabditis elegans

InterPro domains:
  IPR018988 Protein of unknown function DUF2000 [PF09391] (10-141)
  IPR023476 Peptidyl-tRNA hydrolase II domain superfamily [G3DSA:3.40.1490.10] (8-140)
  IPR023476 Peptidyl-tRNA hydrolase II domain superfamily [SSF102462] (9-141)